Protein AF-A0A388L1X9-F1 (afdb_monomer_lite)

InterPro domains:
  IPR005078 Peptidase C54 [PTHR22624] (3-305)
  IPR038765 Papain-like cysteine peptidase superfamily [SSF54001] (3-305)
  IPR046792 Peptidase C54, catalytic domain [PF03416] (3-305)

Sequence (306 aa):
MYFKPLGVNKLTSDAGWGCMLRSGQMMLAQALLCHYLGRQWRRDTKAGEYLSIVRSFGDDDSGDCPFSIHNLIAAGKPHGLAPGSWLGPYALCRSIEALSLTENGQSALPMTVYVVAGDAEGERGGAPVLCTSDAEDLCRQRLLNSSGGSGMPVVCAQKDAAEQRGGMEHNATEHWADRGFSKSDVEEAEGCENRDVHGRSAEVGDNEGEGSNHEKSSLDDWGPLLVLVPLVLGVDKVNLRYLPSLKILFTFPQTLGILGGKPGASTYLVGYQGDHALYLDPHEVQQVVNITVDDLDTDTSSYHCG

Secondary structure (DSSP, 8-state):
-PPPPBTTTTB---TTT-HHHHHHHHHHHHHHHHHHT-TT----TT-HHHHHHHHHTSSSSSTT-TTSHHHHHHHHGGGT--TTS---HHHHHHHHHHHHS-SSS--S-SSEEEE--S-TT----S-----HHHHHHHHHHHHHHHTTS-PPP---PPP----------------S-TT---S---S-------------------------------TT----EEEE------SSS--GGGHHHHHHHTTSTT---EEEEETTEEEEEEEEETTEEEEE---S--------TT-TT---GGGS--

pLDDT: mean 74.16, std 26.51, range [23.31, 98.31]

Foldseek 3Di:
DFAAQADPVRDRDCFLACFQLVLLLLLVLCVQCCQQVNPPDDDDLDDLSNLQSVQLAFQYPDPSVCSHPRNLQVQLVVVPRDRPHHDALLSSLSSVQSQQVDPDLDRVDQAHEAEQDPDPPDPNDDDRDDDVVVLVVRFLVSVVSNVPDPDDDRDDDDDDDDDDDDDDDDDDDDDDDPPDDDDDDPPPDPDDDDDDDDDDDDDDDDDDDDDDPPPVPPPPSGGHYHYHYRDDCDDPDHDPVCVVVLLVLLVDSPRSADWDDDRSWIWGFNHADDPGTDTDGPNDDDDGANRDSVDSVGDPVVVDDD

Structure (mmCIF, N/CA/C/O backbone):
data_AF-A0A388L1X9-F1
#
_entry.id   AF-A0A388L1X9-F1
#
loop_
_atom_site.group_PDB
_atom_site.id
_atom_site.type_symbol
_atom_site.label_atom_id
_atom_site.label_alt_id
_atom_site.label_comp_id
_atom_site.label_asym_id
_atom_site.label_entity_id
_atom_site.label_seq_id
_atom_site.pdbx_PDB_ins_code
_atom_site.Cartn_x
_atom_site.Cartn_y
_atom_site.Cartn_z
_atom_site.occupancy
_atom_site.B_iso_or_equiv
_atom_site.auth_seq_id
_atom_site.auth_comp_id
_atom_site.auth_asym_id
_atom_site.auth_atom_id
_atom_site.pdbx_PDB_model_num
ATOM 1 N N . MET A 1 1 ? 5.204 14.524 -16.024 1.00 63.50 1 MET A N 1
ATOM 2 C CA . MET A 1 1 ? 6.632 14.196 -16.233 1.00 63.50 1 MET A CA 1
ATOM 3 C C . MET A 1 1 ? 6.877 12.761 -15.777 1.00 63.50 1 MET A C 1
ATOM 5 O O . MET A 1 1 ? 6.010 12.199 -15.122 1.00 63.50 1 MET A O 1
ATOM 9 N N . TYR A 1 2 ? 8.030 12.176 -16.109 1.00 88.56 2 TYR A N 1
ATOM 10 C CA . TYR A 1 2 ? 8.516 10.936 -15.489 1.00 88.56 2 TYR A CA 1
ATOM 11 C C . TYR A 1 2 ? 9.078 11.203 -14.082 1.00 88.56 2 TYR A C 1
ATOM 13 O O . TYR A 1 2 ? 9.463 12.340 -13.800 1.00 88.56 2 TYR A O 1
ATOM 21 N N . PHE A 1 3 ? 9.156 10.184 -13.219 1.00 93.62 3 PHE A N 1
ATOM 22 C CA . PHE A 1 3 ? 9.730 10.348 -11.877 1.00 93.62 3 PHE A CA 1
ATOM 23 C C . PHE A 1 3 ? 11.264 10.368 -11.898 1.00 93.62 3 PHE A C 1
ATOM 25 O O . PHE A 1 3 ? 11.893 9.989 -12.893 1.00 93.62 3 PHE A O 1
ATOM 32 N N . LYS A 1 4 ? 11.882 10.793 -10.786 1.00 93.25 4 LYS A N 1
ATOM 33 C CA . LYS A 1 4 ? 13.346 10.821 -10.625 1.00 93.25 4 LYS A CA 1
ATOM 34 C C . LYS A 1 4 ? 13.974 9.446 -10.912 1.00 93.25 4 LYS A C 1
ATOM 36 O O . LYS A 1 4 ? 13.463 8.448 -10.408 1.00 93.25 4 LYS A O 1
ATOM 41 N N . PRO A 1 5 ? 15.090 9.361 -11.662 1.00 95.06 5 PRO A N 1
ATOM 42 C CA . PRO A 1 5 ? 15.693 8.082 -12.025 1.00 95.06 5 PRO A CA 1
ATOM 43 C C . PRO A 1 5 ? 15.977 7.169 -10.831 1.00 95.06 5 PRO A C 1
ATOM 45 O O . PRO A 1 5 ? 16.588 7.578 -9.848 1.00 95.06 5 PRO A O 1
ATOM 48 N N . LEU A 1 6 ? 15.590 5.906 -10.965 1.00 92.69 6 LEU A N 1
ATOM 49 C CA . LEU A 1 6 ? 15.653 4.909 -9.912 1.00 92.69 6 LEU A CA 1
ATOM 50 C C . LEU A 1 6 ? 16.599 3.758 -10.290 1.00 92.69 6 LEU A C 1
ATOM 52 O O . LEU A 1 6 ? 16.480 3.132 -11.349 1.00 92.69 6 LEU A O 1
ATOM 56 N N . GLY A 1 7 ? 17.518 3.446 -9.375 1.00 86.44 7 GLY A N 1
ATOM 57 C CA . GLY A 1 7 ? 18.469 2.344 -9.510 1.00 86.44 7 GLY A CA 1
ATOM 58 C C . GLY A 1 7 ? 19.545 2.556 -10.577 1.00 86.44 7 GLY A C 1
ATOM 59 O O . GLY A 1 7 ? 19.633 3.596 -11.228 1.00 86.44 7 GLY A O 1
ATOM 60 N N . VAL A 1 8 ? 20.374 1.528 -10.770 1.00 86.94 8 VAL A N 1
ATOM 61 C CA . VAL A 1 8 ? 21.513 1.560 -11.708 1.00 86.94 8 VAL A CA 1
ATOM 62 C C . VAL A 1 8 ? 21.084 1.771 -13.162 1.00 86.94 8 VAL A C 1
ATOM 64 O O . VAL A 1 8 ? 21.768 2.460 -13.913 1.00 86.94 8 VAL A O 1
ATOM 67 N N . ASN A 1 9 ? 19.915 1.242 -13.531 1.00 88.50 9 ASN A N 1
ATOM 68 C CA . ASN A 1 9 ? 19.349 1.349 -14.875 1.00 88.50 9 ASN A CA 1
ATOM 69 C C . ASN A 1 9 ? 18.606 2.671 -15.112 1.00 88.50 9 ASN A C 1
ATOM 71 O O . ASN A 1 9 ? 18.065 2.863 -16.197 1.00 88.50 9 ASN A O 1
ATOM 75 N N . LYS A 1 10 ? 18.576 3.577 -14.119 1.00 93.06 10 LYS A N 1
ATOM 76 C CA . LYS A 1 10 ? 17.944 4.900 -14.212 1.00 93.06 10 LYS A CA 1
ATOM 77 C C . LYS A 1 10 ? 16.498 4.827 -14.714 1.00 93.06 10 LYS A C 1
ATOM 79 O O . LYS A 1 10 ? 16.099 5.618 -15.564 1.00 93.06 10 LYS A O 1
ATOM 84 N N . LEU A 1 11 ? 15.721 3.873 -14.200 1.00 94.25 11 LEU A N 1
ATOM 85 C CA . LEU A 1 11 ? 14.312 3.741 -14.568 1.00 94.25 11 LEU A CA 1
ATOM 86 C C . LEU A 1 11 ? 13.562 4.993 -14.119 1.00 94.25 11 LEU A C 1
ATOM 88 O O . LEU A 1 11 ? 13.710 5.417 -12.979 1.00 94.25 11 LEU A O 1
ATOM 92 N N . THR A 1 12 ? 12.764 5.578 -15.004 1.00 96.06 12 THR A N 1
ATOM 93 C CA . THR A 1 12 ? 11.966 6.783 -14.716 1.00 96.06 12 THR A CA 1
ATOM 94 C C . THR A 1 12 ? 10.458 6.506 -14.770 1.00 96.06 12 THR A C 1
ATOM 96 O O . THR A 1 12 ? 9.641 7.422 -14.743 1.00 96.06 12 THR A O 1
ATOM 99 N N . SER A 1 13 ? 10.083 5.234 -14.906 1.00 95.56 13 SER A N 1
ATOM 100 C CA . SER A 1 13 ? 8.707 4.750 -14.873 1.00 95.56 13 SER A CA 1
ATOM 101 C C . SER A 1 13 ? 8.676 3.351 -14.269 1.00 95.56 13 SER A C 1
ATOM 103 O O . SER A 1 13 ? 9.614 2.562 -14.438 1.00 95.56 13 SER A O 1
ATOM 105 N N . ASP A 1 14 ? 7.586 3.049 -13.575 1.00 95.31 14 ASP A N 1
ATOM 106 C CA . ASP A 1 14 ? 7.299 1.737 -13.014 1.00 95.31 14 ASP A CA 1
ATOM 107 C C . ASP A 1 14 ? 6.359 0.887 -13.884 1.00 95.31 14 ASP A C 1
ATOM 109 O O . ASP A 1 14 ? 6.012 -0.242 -13.527 1.00 95.31 14 ASP A O 1
ATOM 113 N N . ALA A 1 15 ? 6.001 1.392 -15.069 1.00 94.56 15 ALA A N 1
ATOM 114 C CA . ALA A 1 15 ? 5.183 0.677 -16.036 1.00 94.56 15 ALA A CA 1
ATOM 115 C C . ALA A 1 15 ? 5.779 -0.704 -16.360 1.00 94.56 15 ALA A C 1
ATOM 117 O O . ALA A 1 15 ? 6.957 -0.840 -16.697 1.00 94.56 15 ALA A O 1
ATOM 118 N N . GLY A 1 16 ? 4.948 -1.742 -16.249 1.00 92.00 16 GLY A N 1
ATOM 119 C CA . GLY A 1 16 ? 5.324 -3.128 -16.535 1.00 92.00 16 GLY A CA 1
ATOM 120 C C . GLY A 1 16 ? 6.015 -3.884 -15.394 1.00 92.00 16 GLY A C 1
ATOM 121 O O . GLY A 1 16 ? 6.222 -5.087 -15.531 1.00 92.00 16 GLY A O 1
ATOM 122 N N . TRP A 1 17 ? 6.342 -3.244 -14.264 1.00 92.56 17 TRP A N 1
ATOM 123 C CA . TRP A 1 17 ? 6.999 -3.935 -13.140 1.00 92.56 17 TRP A CA 1
ATOM 124 C C . TRP A 1 17 ? 6.547 -3.482 -11.740 1.00 92.56 17 TRP A C 1
ATOM 126 O O . TRP A 1 17 ? 6.622 -4.267 -10.797 1.00 92.56 17 TRP A O 1
ATOM 136 N N . GLY A 1 18 ? 6.011 -2.268 -11.591 1.00 94.69 18 GLY A N 1
ATOM 137 C CA . GLY A 1 18 ? 5.631 -1.666 -10.307 1.00 94.69 18 GLY A CA 1
ATOM 138 C C . GLY A 1 18 ? 4.271 -2.073 -9.735 1.00 94.69 18 GLY A C 1
ATOM 139 O O . GLY A 1 18 ? 3.961 -1.692 -8.610 1.00 94.69 18 GLY A O 1
ATOM 140 N N . CYS A 1 19 ? 3.456 -2.860 -10.449 1.00 94.94 19 CYS A N 1
ATOM 141 C CA . CYS A 1 19 ? 2.050 -3.120 -10.084 1.00 94.94 19 CYS A CA 1
ATOM 142 C C . CYS A 1 19 ? 1.835 -3.599 -8.629 1.00 94.94 19 CYS A C 1
ATOM 144 O O . CYS A 1 19 ? 0.896 -3.160 -7.964 1.00 94.94 19 CYS A O 1
ATOM 146 N N . MET A 1 20 ? 2.715 -4.460 -8.101 1.00 94.81 20 MET A N 1
ATOM 147 C CA . MET A 1 20 ? 2.649 -4.925 -6.707 1.00 94.81 20 MET A CA 1
ATOM 148 C C . MET A 1 20 ? 2.954 -3.796 -5.712 1.00 94.81 20 MET A C 1
ATOM 150 O O . MET A 1 20 ? 2.270 -3.673 -4.700 1.00 94.81 20 MET A O 1
ATOM 154 N N . LEU A 1 21 ? 3.936 -2.939 -6.011 1.00 95.62 21 LEU A N 1
ATOM 155 C CA . LEU A 1 21 ? 4.273 -1.778 -5.179 1.00 95.62 21 LEU A CA 1
ATOM 156 C C . LEU A 1 21 ? 3.108 -0.794 -5.137 1.00 95.62 21 LEU A C 1
ATOM 158 O O . LEU A 1 21 ? 2.723 -0.368 -4.054 1.00 95.62 21 LEU A O 1
ATOM 162 N N . ARG A 1 22 ? 2.490 -0.507 -6.289 1.00 97.19 22 ARG A N 1
ATOM 163 C CA . ARG A 1 22 ? 1.304 0.357 -6.374 1.00 97.19 22 ARG A CA 1
ATOM 164 C C . ARG A 1 22 ? 0.110 -0.222 -5.618 1.00 97.19 22 ARG A C 1
ATOM 166 O O . ARG A 1 22 ? -0.548 0.495 -4.873 1.00 97.19 22 ARG A O 1
ATOM 173 N N . SER A 1 23 ? -0.119 -1.533 -5.722 1.00 97.12 23 SER A N 1
ATOM 174 C CA . SER A 1 23 ? -1.144 -2.225 -4.921 1.00 97.12 23 SER A CA 1
ATOM 175 C C . SER A 1 23 ? -0.876 -2.092 -3.414 1.00 97.12 23 SER A C 1
ATOM 177 O O . SER A 1 23 ? -1.792 -1.836 -2.635 1.00 97.12 23 SER A O 1
ATOM 179 N N . GLY A 1 24 ? 0.392 -2.199 -3.007 1.00 97.00 24 GLY A N 1
ATOM 180 C CA . GLY A 1 24 ? 0.838 -1.956 -1.636 1.00 97.00 24 GLY A CA 1
ATOM 181 C C . GLY A 1 24 ? 0.636 -0.522 -1.164 1.00 97.00 24 GLY A C 1
ATOM 182 O O . GLY A 1 24 ? 0.140 -0.316 -0.059 1.00 97.00 24 GLY A O 1
ATOM 183 N N . GLN A 1 25 ? 0.967 0.461 -2.005 1.00 97.88 25 GLN A N 1
ATOM 184 C CA . GLN A 1 25 ? 0.734 1.878 -1.724 1.00 97.88 25 GLN A CA 1
ATOM 185 C C . GLN A 1 25 ? -0.756 2.164 -1.522 1.00 97.88 25 GLN A C 1
ATOM 187 O O . GLN A 1 25 ? -1.100 2.843 -0.563 1.00 97.88 25 GLN A O 1
ATOM 192 N N . MET A 1 26 ? -1.647 1.594 -2.342 1.00 98.31 26 MET A N 1
ATOM 193 C CA . MET A 1 26 ? -3.096 1.756 -2.163 1.00 98.31 26 MET A CA 1
ATOM 194 C C . MET A 1 26 ? -3.588 1.191 -0.821 1.00 98.31 26 MET A C 1
ATOM 196 O O . MET A 1 26 ? -4.324 1.866 -0.102 1.00 98.31 26 MET A O 1
ATOM 200 N N . MET A 1 27 ? -3.148 -0.014 -0.442 1.00 98.19 27 MET A N 1
ATOM 201 C CA . MET A 1 27 ? -3.486 -0.609 0.858 1.00 98.19 27 MET A CA 1
ATOM 202 C C . MET A 1 27 ? -2.946 0.230 2.029 1.00 98.19 27 MET A C 1
ATOM 204 O O . MET A 1 27 ? -3.651 0.450 3.014 1.00 98.19 27 MET A O 1
ATOM 208 N N . LEU A 1 28 ? -1.706 0.717 1.928 1.00 97.94 28 LEU A N 1
ATOM 209 C CA . LEU A 1 28 ? -1.093 1.544 2.967 1.00 97.94 28 LEU A CA 1
ATOM 210 C C . LEU A 1 28 ? -1.773 2.915 3.074 1.00 97.94 28 LEU A C 1
ATOM 212 O O . LEU A 1 28 ? -2.047 3.376 4.179 1.00 97.94 28 LEU A O 1
ATOM 216 N N . ALA A 1 29 ? -2.122 3.533 1.946 1.00 97.88 29 ALA A N 1
ATOM 217 C CA . ALA A 1 29 ? -2.902 4.764 1.907 1.00 97.88 29 ALA A CA 1
ATOM 218 C C . ALA A 1 29 ? -4.261 4.565 2.584 1.00 97.88 29 ALA A C 1
ATOM 220 O O . ALA A 1 29 ? -4.663 5.385 3.405 1.00 97.88 29 ALA A O 1
ATOM 221 N N . GLN A 1 30 ? -4.935 3.437 2.330 1.00 98.06 30 GLN A N 1
ATOM 222 C CA . GLN A 1 30 ? -6.182 3.099 3.011 1.00 98.06 30 GLN A CA 1
ATOM 223 C C . GLN A 1 30 ? -5.999 2.967 4.531 1.00 98.06 30 GLN A C 1
ATOM 225 O O . GLN A 1 30 ? -6.879 3.399 5.278 1.00 98.06 30 GLN A O 1
ATOM 230 N N . ALA A 1 31 ? -4.876 2.412 4.999 1.00 98.06 31 ALA A N 1
ATOM 231 C CA . ALA A 1 31 ? -4.556 2.337 6.425 1.00 98.06 31 ALA A CA 1
ATOM 232 C C . ALA A 1 31 ? -4.395 3.733 7.049 1.00 98.06 31 ALA A C 1
ATOM 234 O O . ALA A 1 31 ? -4.980 4.010 8.097 1.00 98.06 31 ALA A O 1
ATOM 235 N N . LEU A 1 32 ? -3.666 4.631 6.378 1.00 96.81 32 LEU A N 1
ATOM 236 C CA . LEU A 1 32 ? -3.458 6.012 6.827 1.00 96.81 32 LEU A CA 1
ATOM 237 C C . LEU A 1 32 ? -4.757 6.823 6.816 1.00 96.81 32 LEU A C 1
ATOM 239 O O . LEU A 1 32 ? -5.041 7.525 7.782 1.00 96.81 32 LEU A O 1
ATOM 243 N N . LEU A 1 33 ? -5.582 6.679 5.774 1.00 95.94 33 LEU A N 1
ATOM 244 C CA . LEU A 1 33 ? -6.909 7.295 5.711 1.00 95.94 33 LEU A CA 1
ATOM 245 C C . LEU A 1 33 ? -7.793 6.804 6.864 1.00 95.94 33 LEU A C 1
ATOM 247 O O . LEU A 1 33 ? -8.409 7.613 7.551 1.00 95.94 33 LEU A O 1
ATOM 251 N N . CYS A 1 34 ? -7.820 5.494 7.133 1.00 96.00 34 CYS A N 1
ATOM 252 C CA . CYS A 1 34 ? -8.546 4.941 8.279 1.00 96.00 34 CYS A CA 1
ATOM 253 C C . CYS A 1 34 ? -8.046 5.499 9.615 1.00 96.00 34 CYS A C 1
ATOM 255 O O . CYS A 1 34 ? -8.862 5.769 10.492 1.00 96.00 34 CYS A O 1
ATOM 257 N N . HIS A 1 35 ? -6.730 5.637 9.771 1.00 94.56 35 HIS A N 1
ATOM 258 C CA . HIS A 1 35 ? -6.111 6.090 11.010 1.00 94.56 35 HIS A CA 1
ATOM 259 C C . HIS A 1 35 ? -6.368 7.577 11.282 1.00 94.56 35 HIS A C 1
ATOM 261 O O . HIS A 1 35 ? -6.814 7.921 12.372 1.00 94.56 35 HIS A O 1
ATOM 267 N N . TYR A 1 36 ? -6.114 8.441 10.297 1.00 93.19 36 TYR A N 1
ATOM 268 C CA . TYR A 1 36 ? -6.189 9.892 10.477 1.00 93.19 36 TYR A CA 1
ATOM 269 C C . TYR A 1 36 ? -7.585 10.470 10.238 1.00 93.19 36 TYR A C 1
ATOM 271 O O . TYR A 1 36 ? -7.971 11.416 10.914 1.00 93.19 36 TYR A O 1
ATOM 279 N N . LEU A 1 37 ? -8.348 9.921 9.288 1.00 94.00 37 LEU A N 1
ATOM 280 C CA . LEU A 1 37 ? -9.634 10.490 8.854 1.00 94.00 37 LEU A CA 1
ATOM 281 C C . LEU A 1 37 ? -10.838 9.611 9.225 1.00 94.00 37 LEU A C 1
ATOM 283 O O . LEU A 1 37 ? -11.979 10.075 9.227 1.00 94.00 37 LEU A O 1
ATOM 287 N N . GLY A 1 38 ? -10.601 8.340 9.550 1.00 94.12 38 GLY A N 1
ATOM 288 C CA . GLY A 1 38 ? -11.645 7.353 9.810 1.00 94.12 38 GLY A CA 1
ATOM 289 C C . GLY A 1 38 ? -12.178 6.679 8.540 1.00 94.12 38 GLY A C 1
ATOM 290 O O . GLY A 1 38 ? -12.202 7.242 7.447 1.00 94.12 38 GLY A O 1
ATOM 291 N N . ARG A 1 39 ? -12.657 5.436 8.678 1.00 95.06 39 ARG A N 1
ATOM 292 C CA . ARG A 1 39 ? -13.160 4.596 7.565 1.00 95.06 39 ARG A CA 1
ATOM 293 C C . ARG A 1 39 ? -14.373 5.204 6.837 1.00 95.06 39 ARG A C 1
ATOM 295 O O . ARG A 1 39 ? -14.616 4.920 5.662 1.00 95.06 39 ARG A O 1
ATOM 302 N N . GLN A 1 40 ? -15.157 6.010 7.547 1.00 93.69 40 GLN A N 1
ATOM 303 C CA . GLN A 1 40 ? -16.346 6.695 7.043 1.00 93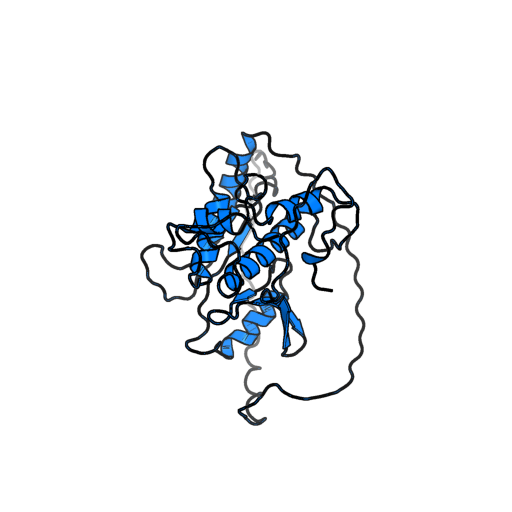.69 40 GLN A CA 1
ATOM 304 C C . GLN A 1 40 ? -16.024 7.933 6.202 1.00 93.69 40 GLN A C 1
ATOM 306 O O . GLN A 1 40 ? -16.901 8.412 5.486 1.00 93.69 40 GLN A O 1
ATOM 311 N N . TRP A 1 41 ? -14.790 8.441 6.264 1.00 93.38 41 TRP A N 1
ATOM 312 C CA . TRP A 1 41 ? -14.395 9.618 5.504 1.00 93.38 41 TRP A CA 1
ATOM 313 C C . TRP A 1 41 ? -14.573 9.398 3.999 1.00 93.38 41 TRP A C 1
ATOM 315 O O . TRP A 1 41 ? -14.375 8.302 3.465 1.00 93.38 41 TRP A O 1
ATOM 325 N N . ARG A 1 42 ? -14.971 10.459 3.307 1.00 91.56 42 ARG A N 1
ATOM 326 C CA . ARG A 1 42 ? -15.070 10.543 1.849 1.00 91.56 42 ARG A CA 1
ATOM 327 C C . ARG A 1 42 ? -14.416 11.847 1.420 1.00 91.56 42 ARG A C 1
ATOM 329 O O . ARG A 1 42 ? -14.352 12.777 2.217 1.00 91.56 42 ARG A O 1
ATOM 336 N N . ARG A 1 43 ? -13.951 11.901 0.170 1.00 85.06 43 ARG A N 1
ATOM 337 C CA . ARG A 1 43 ? -13.233 13.056 -0.379 1.00 85.06 43 ARG A CA 1
ATOM 338 C C . ARG A 1 43 ? -14.032 14.348 -0.185 1.00 85.06 43 ARG A C 1
ATOM 340 O O . ARG A 1 43 ? -15.004 14.582 -0.897 1.00 85.06 43 ARG A O 1
ATOM 347 N N . ASP A 1 44 ? -13.570 15.178 0.744 1.00 70.56 44 ASP A N 1
ATOM 348 C CA . ASP A 1 44 ? -13.948 16.582 0.899 1.00 70.56 44 ASP A CA 1
ATOM 349 C C . ASP A 1 44 ? -12.736 17.449 0.531 1.00 70.56 44 ASP A C 1
ATOM 351 O O . ASP A 1 44 ? -11.591 17.087 0.807 1.00 70.56 44 ASP A O 1
ATOM 355 N N . THR A 1 45 ? -12.964 18.584 -0.120 1.00 56.75 45 THR A N 1
ATOM 356 C CA . THR A 1 45 ? -11.934 19.404 -0.776 1.00 56.75 45 THR A CA 1
ATOM 357 C C . THR A 1 45 ? -11.110 20.261 0.196 1.00 56.75 45 THR A C 1
ATOM 359 O O . THR A 1 45 ? -10.522 21.248 -0.227 1.00 56.75 45 THR A O 1
ATOM 362 N N . LYS A 1 46 ? -11.107 19.970 1.508 1.00 58.03 46 LYS A N 1
ATOM 363 C CA . LYS A 1 46 ? -10.544 20.878 2.535 1.00 58.03 46 LYS A CA 1
ATOM 364 C C . LYS A 1 46 ? -9.716 20.224 3.648 1.00 58.03 46 LYS A C 1
ATOM 366 O O . LYS A 1 46 ? -9.297 20.926 4.565 1.00 58.03 46 LYS A O 1
ATOM 371 N N . ALA A 1 47 ? -9.463 18.917 3.605 1.00 69.25 47 ALA A N 1
ATOM 372 C CA . ALA A 1 47 ? -8.678 18.259 4.653 1.00 69.25 47 ALA A CA 1
ATOM 373 C C . ALA A 1 47 ? -7.167 18.367 4.370 1.00 69.25 47 ALA A C 1
ATOM 375 O O . ALA A 1 47 ? -6.637 17.690 3.489 1.00 69.25 47 ALA A O 1
ATOM 376 N N . GLY A 1 48 ? -6.457 19.196 5.142 1.00 82.62 48 GLY A N 1
ATOM 377 C CA . GLY A 1 48 ? -4.992 19.292 5.081 1.00 82.62 48 GLY A CA 1
ATOM 378 C C . GLY A 1 48 ? -4.288 17.970 5.423 1.00 82.62 48 GLY A C 1
ATOM 379 O O . GLY A 1 48 ? -3.239 17.662 4.848 1.00 82.62 48 GLY A O 1
ATOM 380 N N . GLU A 1 49 ? -4.890 17.130 6.280 1.00 88.44 49 GLU A N 1
ATOM 381 C CA . GLU A 1 49 ? -4.354 15.789 6.544 1.00 88.44 49 GLU A CA 1
ATOM 382 C C . GLU A 1 49 ? -4.455 14.883 5.310 1.00 88.44 49 GLU A C 1
ATOM 384 O O . GLU A 1 49 ? -3.534 14.117 5.041 1.00 88.44 49 GLU A O 1
ATOM 389 N N . TYR A 1 50 ? -5.526 14.994 4.513 1.00 92.00 50 TYR A N 1
ATOM 390 C CA . TYR A 1 50 ? -5.664 14.220 3.276 1.00 92.00 50 TYR A CA 1
ATOM 391 C C . TYR A 1 50 ? -4.537 14.547 2.286 1.00 92.00 50 TYR A C 1
ATOM 393 O O . TYR A 1 50 ? -3.903 13.630 1.769 1.00 92.00 50 TYR A O 1
ATOM 401 N N . LEU A 1 51 ? -4.227 15.830 2.067 1.00 91.44 51 LEU A N 1
ATOM 402 C CA . LEU A 1 51 ? -3.121 16.219 1.181 1.00 91.44 51 LEU A CA 1
ATOM 403 C C . LEU A 1 51 ? -1.765 15.750 1.711 1.00 91.44 51 LEU A C 1
ATOM 405 O O . LEU A 1 51 ? -0.929 15.304 0.927 1.00 91.44 51 LEU A O 1
ATOM 409 N N . SER A 1 52 ? -1.566 15.778 3.031 1.00 92.12 52 SER A N 1
ATOM 410 C CA . SER A 1 52 ? -0.372 15.207 3.669 1.00 92.12 52 SER A CA 1
ATOM 411 C C . SER A 1 52 ? -0.249 13.702 3.402 1.00 92.12 52 SER A C 1
ATOM 413 O O . SER A 1 52 ? 0.833 13.224 3.057 1.00 92.12 52 SER A O 1
ATOM 415 N N . ILE A 1 53 ? -1.361 12.959 3.482 1.00 94.31 53 ILE A N 1
ATOM 416 C CA . ILE A 1 53 ? -1.395 11.530 3.146 1.00 94.31 53 ILE A CA 1
ATOM 417 C C . ILE A 1 53 ? -1.055 11.331 1.670 1.00 94.31 53 ILE A C 1
ATOM 419 O O . ILE A 1 53 ? -0.151 10.559 1.378 1.00 94.31 53 ILE A O 1
ATOM 423 N N . VAL A 1 54 ? -1.703 12.025 0.730 1.00 94.69 54 VAL A N 1
ATOM 424 C CA . VAL A 1 54 ? -1.414 11.845 -0.707 1.00 94.69 54 VAL A CA 1
ATOM 425 C C . VAL A 1 54 ? 0.041 12.190 -1.029 1.00 94.69 54 VAL A C 1
ATOM 427 O O . VAL A 1 54 ? 0.714 11.413 -1.706 1.00 94.69 54 VAL A O 1
ATOM 430 N N . ARG A 1 55 ? 0.562 13.302 -0.489 1.00 94.44 55 ARG A N 1
ATOM 431 C CA . ARG A 1 55 ? 1.965 13.704 -0.661 1.00 94.44 55 ARG A CA 1
ATOM 432 C C . ARG A 1 55 ? 2.931 12.614 -0.216 1.00 94.44 55 ARG A C 1
ATOM 434 O O . ARG A 1 55 ? 3.927 12.392 -0.896 1.00 94.44 55 ARG A O 1
ATOM 441 N N . SER A 1 56 ? 2.608 11.883 0.852 1.00 95.56 56 SER A N 1
ATOM 442 C CA . SER A 1 56 ? 3.477 10.814 1.347 1.00 95.56 56 SER A CA 1
ATOM 443 C C . SER A 1 56 ? 3.719 9.673 0.340 1.00 95.56 56 SER A C 1
ATOM 445 O O . SER A 1 56 ? 4.704 8.945 0.475 1.00 95.56 56 SER A O 1
ATOM 447 N N . PHE A 1 57 ? 2.878 9.557 -0.698 1.00 96.88 57 PHE A N 1
ATOM 448 C CA . PHE A 1 57 ? 2.984 8.582 -1.790 1.00 96.88 57 PHE A CA 1
ATOM 449 C C . PHE A 1 57 ? 3.496 9.170 -3.115 1.00 96.88 57 PHE A C 1
ATOM 451 O O . PHE A 1 57 ? 3.482 8.466 -4.126 1.00 96.88 57 PHE A O 1
ATOM 458 N N . GLY A 1 58 ? 3.927 10.436 -3.145 1.00 95.31 58 GLY A N 1
ATOM 459 C CA . GLY A 1 58 ? 4.492 11.054 -4.348 1.00 95.31 58 GLY A CA 1
ATOM 460 C C . GLY A 1 58 ? 5.682 10.265 -4.909 1.00 95.31 58 GLY A C 1
ATOM 461 O O . GLY A 1 58 ? 6.407 9.611 -4.164 1.00 95.31 58 GLY A O 1
ATOM 462 N N . ASP A 1 59 ? 5.904 10.314 -6.224 1.00 95.56 59 ASP A N 1
ATOM 463 C CA . ASP A 1 59 ? 6.992 9.573 -6.885 1.00 95.56 59 ASP A CA 1
ATOM 464 C C . ASP A 1 59 ? 8.340 10.311 -6.809 1.00 95.56 59 ASP A C 1
ATOM 466 O O . ASP A 1 59 ? 8.950 10.671 -7.821 1.00 95.56 59 ASP A O 1
ATOM 470 N N . ASP A 1 60 ? 8.799 10.548 -5.583 1.00 92.06 60 ASP A N 1
ATOM 471 C CA . ASP A 1 60 ? 10.023 11.279 -5.275 1.00 92.06 60 ASP A CA 1
ATOM 472 C C . ASP A 1 60 ? 10.828 10.575 -4.168 1.00 92.06 60 ASP A C 1
ATOM 474 O O . ASP A 1 60 ? 10.286 9.847 -3.336 1.00 92.06 60 ASP A O 1
ATOM 478 N N . ASP A 1 61 ? 12.143 10.780 -4.153 1.00 91.38 61 ASP A N 1
ATOM 479 C CA . ASP A 1 61 ? 13.057 10.218 -3.153 1.00 91.38 61 ASP A CA 1
ATOM 480 C C . ASP A 1 61 ? 13.229 11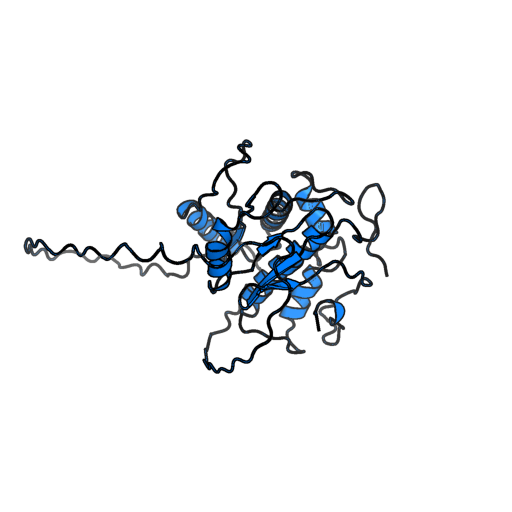.101 -1.904 1.00 91.38 61 ASP A C 1
ATOM 482 O O . ASP A 1 61 ? 14.007 10.769 -1.010 1.00 91.38 61 ASP A O 1
ATOM 486 N N . SER A 1 62 ? 12.513 12.223 -1.818 1.00 90.88 62 SER A N 1
ATOM 487 C CA . SER A 1 62 ? 12.517 13.100 -0.647 1.00 90.88 62 SER A CA 1
ATOM 488 C C . SER A 1 62 ? 11.875 12.459 0.585 1.00 90.88 62 SER A C 1
ATOM 490 O O . SER A 1 62 ? 11.027 11.567 0.503 1.00 90.88 62 SER A O 1
ATOM 492 N N . GLY A 1 63 ? 12.252 12.982 1.757 1.00 88.06 63 GLY A N 1
ATOM 493 C CA . GLY A 1 63 ? 11.670 12.593 3.045 1.00 88.06 63 GLY A CA 1
ATOM 494 C C . GLY A 1 63 ? 10.188 12.953 3.196 1.00 88.06 63 GLY A C 1
ATOM 495 O O . GLY A 1 63 ? 9.514 12.377 4.041 1.00 88.06 63 GLY A O 1
ATOM 496 N N . ASP A 1 64 ? 9.669 13.846 2.349 1.00 89.94 64 ASP A N 1
ATOM 497 C CA . ASP A 1 64 ? 8.248 14.207 2.317 1.00 89.94 64 ASP A CA 1
ATOM 498 C C . ASP A 1 64 ? 7.368 13.118 1.685 1.00 89.94 64 ASP A C 1
ATOM 500 O O . ASP A 1 64 ? 6.151 13.125 1.871 1.00 89.94 64 ASP A O 1
ATOM 504 N N . CYS A 1 65 ? 7.974 12.191 0.933 1.00 93.81 65 CYS A N 1
ATOM 505 C CA . CYS A 1 65 ? 7.294 11.092 0.251 1.00 93.81 65 CYS A CA 1
ATOM 506 C C . CYS A 1 65 ? 7.735 9.734 0.835 1.00 93.81 65 CYS A C 1
ATOM 508 O O . CYS A 1 65 ? 8.257 8.894 0.098 1.00 93.81 65 CYS A O 1
ATOM 510 N N . PRO A 1 66 ? 7.595 9.475 2.150 1.00 93.94 66 PRO A N 1
ATOM 511 C CA . PRO A 1 66 ? 8.187 8.298 2.792 1.00 93.94 66 PRO A CA 1
ATOM 512 C C . PRO A 1 66 ? 7.666 6.959 2.250 1.00 93.94 66 PRO A C 1
ATOM 514 O O . PRO A 1 66 ? 8.334 5.938 2.398 1.00 93.94 66 PRO A O 1
ATOM 517 N N . PHE A 1 67 ? 6.501 6.949 1.599 1.00 96.31 67 PHE A N 1
ATOM 518 C CA . PHE A 1 67 ? 5.894 5.764 0.990 1.00 96.31 67 PHE A CA 1
ATOM 519 C C . PHE A 1 67 ? 5.972 5.779 -0.535 1.00 96.31 67 PHE A C 1
ATOM 521 O O . PHE A 1 67 ? 5.256 5.021 -1.194 1.00 96.31 67 PHE A O 1
ATOM 528 N N . SER A 1 68 ? 6.831 6.625 -1.108 1.00 96.38 68 SER A N 1
ATOM 529 C CA . SER A 1 68 ? 7.125 6.633 -2.537 1.00 96.38 68 SER A CA 1
ATOM 530 C C . SER A 1 68 ? 7.650 5.286 -3.016 1.00 96.38 68 SER A C 1
ATOM 532 O O . SER A 1 68 ? 8.170 4.472 -2.245 1.00 96.38 68 SER A O 1
ATOM 534 N N . ILE A 1 69 ? 7.573 5.057 -4.327 1.00 95.81 69 ILE A N 1
ATOM 535 C CA . ILE A 1 69 ? 8.169 3.868 -4.935 1.00 95.81 69 ILE A CA 1
ATOM 536 C C . ILE A 1 69 ? 9.686 3.800 -4.673 1.00 95.81 69 ILE A C 1
ATOM 538 O O . ILE A 1 69 ? 10.225 2.716 -4.442 1.00 95.81 69 ILE A O 1
ATOM 542 N N . HIS A 1 70 ? 10.371 4.949 -4.636 1.00 95.31 70 HIS A N 1
ATOM 543 C CA . HIS A 1 70 ? 11.798 5.057 -4.324 1.00 95.31 70 HIS A CA 1
ATOM 544 C C . HIS A 1 70 ? 12.097 4.574 -2.909 1.00 95.31 70 HIS A C 1
ATOM 546 O O . HIS A 1 70 ? 12.972 3.724 -2.725 1.00 95.31 70 HIS A O 1
ATOM 552 N N . ASN A 1 71 ? 11.345 5.078 -1.930 1.00 94.88 71 ASN A N 1
ATOM 553 C CA . ASN A 1 71 ? 11.556 4.786 -0.517 1.00 94.88 71 ASN A CA 1
ATOM 554 C C . ASN A 1 71 ? 11.123 3.360 -0.152 1.00 94.88 71 ASN A C 1
ATOM 556 O O . ASN A 1 71 ? 11.854 2.669 0.560 1.00 94.88 71 ASN A O 1
ATOM 560 N N . LEU A 1 72 ? 10.031 2.853 -0.737 1.00 94.31 72 LEU A N 1
ATOM 561 C CA . LEU A 1 72 ? 9.642 1.442 -0.624 1.00 94.31 72 LEU A CA 1
ATOM 562 C C . LEU A 1 72 ? 10.730 0.504 -1.145 1.00 94.31 72 LEU A C 1
ATOM 564 O O . LEU A 1 72 ? 11.087 -0.470 -0.481 1.00 94.31 72 LEU A O 1
ATOM 568 N N . ILE A 1 73 ? 11.294 0.801 -2.317 1.00 94.38 73 ILE A N 1
ATOM 569 C CA . ILE A 1 73 ? 12.367 -0.019 -2.882 1.00 94.38 73 ILE A CA 1
ATOM 570 C C . ILE A 1 73 ? 13.627 0.076 -2.035 1.00 94.38 73 ILE A C 1
ATOM 572 O O . ILE A 1 73 ? 14.265 -0.946 -1.805 1.00 94.38 73 ILE A O 1
ATOM 576 N N . ALA A 1 74 ? 13.990 1.269 -1.560 1.00 93.25 74 ALA A N 1
ATOM 577 C CA . ALA A 1 74 ? 15.146 1.449 -0.694 1.00 93.25 74 ALA A CA 1
ATOM 578 C C . ALA A 1 74 ? 15.029 0.623 0.595 1.00 93.25 74 ALA A C 1
ATOM 580 O O . ALA A 1 74 ? 15.968 -0.107 0.918 1.00 93.25 74 ALA A O 1
ATOM 581 N N . ALA A 1 75 ? 13.876 0.680 1.268 1.00 92.25 75 ALA A N 1
ATOM 582 C CA . ALA A 1 75 ? 13.598 -0.074 2.488 1.00 92.25 75 ALA A CA 1
ATOM 583 C C . ALA A 1 75 ? 13.551 -1.592 2.252 1.00 92.25 75 ALA A C 1
ATOM 585 O O . ALA A 1 75 ? 14.003 -2.371 3.085 1.00 92.25 75 ALA A O 1
ATOM 586 N N . GLY A 1 76 ? 13.058 -2.026 1.091 1.00 91.44 76 GLY A N 1
ATOM 587 C CA . GLY A 1 76 ? 12.953 -3.440 0.742 1.00 91.44 76 GLY A CA 1
ATOM 588 C C . GLY A 1 76 ? 14.226 -4.099 0.216 1.00 91.44 76 GLY A C 1
ATOM 589 O O . GLY A 1 76 ? 14.215 -5.313 -0.005 1.00 91.44 76 GLY A O 1
ATOM 590 N N . LYS A 1 77 ? 15.320 -3.355 -0.010 1.00 91.12 77 LYS A N 1
ATOM 591 C CA . LYS A 1 77 ? 16.579 -3.912 -0.549 1.00 91.12 77 LYS A CA 1
ATOM 592 C C . LYS A 1 77 ? 17.067 -5.168 0.195 1.00 91.12 77 LYS A C 1
ATOM 594 O O . LYS A 1 77 ? 17.423 -6.125 -0.493 1.00 91.12 77 LYS A O 1
ATOM 599 N N . PRO A 1 78 ? 17.048 -5.240 1.545 1.00 90.06 78 PRO A N 1
ATOM 600 C CA . PRO A 1 78 ? 17.451 -6.449 2.276 1.00 90.06 78 PRO A CA 1
ATOM 601 C C . PRO A 1 78 ? 16.582 -7.678 1.970 1.00 90.06 78 PRO A C 1
ATOM 603 O O . PRO A 1 78 ? 17.029 -8.810 2.123 1.00 90.06 78 PRO A O 1
ATOM 606 N N . HIS A 1 79 ? 15.353 -7.461 1.501 1.00 88.00 79 HIS A N 1
ATOM 607 C CA . HIS A 1 79 ? 14.386 -8.499 1.142 1.00 88.00 79 HIS A CA 1
ATOM 608 C C . HIS A 1 79 ? 14.326 -8.761 -0.371 1.00 88.00 79 HIS A C 1
ATOM 610 O O . HIS A 1 79 ? 13.399 -9.410 -0.854 1.00 88.00 79 HIS A O 1
ATOM 616 N N . GLY A 1 80 ? 15.321 -8.273 -1.121 1.00 83.75 80 GLY A N 1
ATOM 617 C CA . GLY A 1 80 ? 15.463 -8.519 -2.553 1.00 83.75 80 GLY A CA 1
ATOM 618 C C . GLY A 1 80 ? 14.641 -7.592 -3.449 1.00 83.75 80 GLY A C 1
ATOM 619 O O . GLY A 1 80 ? 14.537 -7.873 -4.642 1.00 83.75 80 GLY A O 1
ATOM 620 N N . LEU A 1 81 ? 14.072 -6.493 -2.927 1.00 87.62 81 LEU A N 1
ATOM 621 C CA . LEU A 1 81 ? 13.451 -5.485 -3.792 1.00 87.62 81 LEU A CA 1
ATOM 622 C C . LEU A 1 81 ? 14.514 -4.796 -4.647 1.00 87.62 81 LEU A C 1
ATOM 624 O O . LEU A 1 81 ? 15.472 -4.209 -4.138 1.00 87.62 81 LEU A O 1
ATOM 628 N N . ALA A 1 82 ? 14.291 -4.810 -5.958 1.00 90.50 82 ALA A N 1
ATOM 629 C CA . ALA A 1 82 ? 15.089 -4.070 -6.920 1.00 90.50 82 ALA A CA 1
ATOM 630 C C . ALA A 1 82 ? 14.197 -3.418 -7.991 1.00 90.50 82 ALA A C 1
ATOM 632 O O . ALA A 1 82 ? 13.194 -4.012 -8.403 1.00 90.50 82 ALA A O 1
ATOM 633 N N . PRO A 1 83 ? 14.568 -2.228 -8.497 1.00 92.19 83 PRO A N 1
ATOM 634 C CA . PRO A 1 83 ? 13.867 -1.603 -9.615 1.00 92.19 83 PRO A CA 1
ATOM 635 C C . PRO A 1 83 ? 13.816 -2.527 -10.837 1.00 92.19 83 PRO A C 1
ATOM 637 O O . PRO A 1 83 ? 14.829 -3.124 -11.204 1.00 92.19 83 PRO A O 1
ATOM 640 N N . GLY A 1 84 ? 12.654 -2.631 -11.480 1.00 90.31 84 GLY A N 1
ATOM 641 C CA . GLY A 1 84 ? 12.454 -3.464 -12.672 1.00 90.31 84 GLY A CA 1
ATOM 642 C C . GLY A 1 84 ? 12.206 -4.953 -12.405 1.00 90.31 84 GLY A C 1
ATOM 643 O O . GLY A 1 84 ? 11.961 -5.696 -13.352 1.00 90.31 84 GLY A O 1
ATOM 644 N N . SER A 1 85 ? 12.268 -5.411 -11.152 1.00 85.06 85 SER A N 1
ATOM 645 C CA . SER A 1 85 ? 12.017 -6.815 -10.802 1.00 85.06 85 SER A CA 1
ATOM 646 C C . SER A 1 85 ? 10.559 -7.054 -10.412 1.00 85.06 85 SER A C 1
ATOM 648 O O . SER A 1 85 ? 9.900 -6.164 -9.874 1.00 85.06 85 SER A O 1
ATOM 650 N N . TRP A 1 86 ? 10.050 -8.263 -10.675 1.00 77.62 86 TRP A N 1
ATOM 651 C CA . TRP A 1 86 ? 8.770 -8.676 -10.106 1.00 77.62 86 TRP A CA 1
ATOM 652 C C . TRP A 1 86 ? 8.908 -8.942 -8.605 1.00 77.62 86 TRP A C 1
ATOM 654 O O . TRP A 1 86 ? 9.915 -9.483 -8.148 1.00 77.62 86 TRP A O 1
ATOM 664 N N . LEU A 1 87 ? 7.861 -8.597 -7.858 1.00 78.94 87 LEU A N 1
ATOM 665 C CA . LEU A 1 87 ? 7.841 -8.620 -6.404 1.00 78.94 87 LEU A CA 1
ATOM 666 C C . LEU A 1 87 ? 6.667 -9.451 -5.897 1.00 78.94 87 LEU A C 1
ATOM 668 O O . LEU A 1 87 ? 5.530 -9.280 -6.338 1.00 78.94 87 LEU A O 1
ATOM 672 N N . GLY A 1 88 ? 6.954 -10.327 -4.936 1.00 82.25 88 GLY A N 1
ATOM 673 C CA . GLY A 1 88 ? 5.935 -11.072 -4.207 1.00 82.25 88 GLY A CA 1
ATOM 674 C C . GLY A 1 88 ? 5.394 -10.287 -3.000 1.00 82.25 88 GLY A C 1
ATOM 675 O O . GLY A 1 88 ? 6.122 -9.460 -2.441 1.00 82.25 88 GLY A O 1
ATOM 676 N N . PRO A 1 89 ? 4.166 -10.589 -2.531 1.00 86.69 89 PRO A N 1
ATOM 677 C CA . PRO A 1 89 ? 3.548 -9.920 -1.381 1.00 86.69 89 PRO A CA 1
ATOM 678 C C . PRO A 1 89 ? 4.411 -9.912 -0.113 1.00 86.69 89 PRO A C 1
ATOM 680 O O . PRO A 1 89 ? 4.471 -8.903 0.577 1.00 86.69 89 PRO A O 1
ATOM 683 N N . TYR A 1 90 ? 5.141 -10.997 0.169 1.00 89.50 90 TYR A N 1
ATOM 684 C CA . TYR A 1 90 ? 6.025 -11.074 1.338 1.00 89.50 90 TYR A CA 1
ATOM 685 C C . TYR A 1 90 ? 7.073 -9.954 1.357 1.00 89.50 90 TYR A C 1
ATOM 687 O O . TYR A 1 90 ? 7.213 -9.253 2.355 1.00 89.50 90 TYR A O 1
ATOM 695 N N . ALA A 1 91 ? 7.790 -9.752 0.247 1.00 90.25 91 ALA A N 1
ATOM 696 C CA . ALA A 1 91 ? 8.851 -8.753 0.186 1.00 90.25 91 ALA A CA 1
ATOM 697 C C . ALA A 1 91 ? 8.287 -7.328 0.320 1.00 90.25 91 ALA A C 1
ATOM 699 O O . ALA A 1 91 ? 8.886 -6.488 0.991 1.00 90.25 91 ALA A O 1
ATOM 700 N N . LEU A 1 92 ? 7.092 -7.076 -0.231 1.00 93.12 92 LEU A N 1
ATOM 701 C CA . LEU A 1 92 ? 6.349 -5.836 -0.005 1.00 93.12 92 LEU A CA 1
ATOM 702 C C . LEU A 1 92 ? 6.008 -5.643 1.484 1.00 93.12 92 LEU A C 1
ATOM 704 O O . LEU A 1 92 ? 6.297 -4.579 2.026 1.00 93.12 92 LEU A O 1
ATOM 708 N N . CYS A 1 93 ? 5.459 -6.658 2.162 1.00 94.69 93 CYS A N 1
ATOM 709 C CA . CYS A 1 93 ? 5.138 -6.578 3.592 1.00 94.69 93 CYS A CA 1
ATOM 710 C C . CYS A 1 93 ? 6.370 -6.234 4.437 1.00 94.69 93 CYS A C 1
ATOM 712 O O . CYS A 1 93 ? 6.302 -5.350 5.286 1.00 94.69 93 CYS A O 1
ATOM 714 N N . ARG A 1 94 ? 7.511 -6.880 4.168 1.00 93.12 94 ARG A N 1
ATOM 715 C CA . ARG A 1 94 ? 8.773 -6.586 4.864 1.00 93.12 94 ARG A CA 1
ATOM 716 C C . ARG A 1 94 ? 9.307 -5.183 4.562 1.00 93.12 94 ARG A C 1
ATOM 718 O O . ARG A 1 94 ? 9.886 -4.552 5.434 1.00 93.12 94 ARG A O 1
ATOM 725 N N . SER A 1 95 ? 9.074 -4.669 3.354 1.00 93.44 95 SER A N 1
ATOM 726 C CA . SER A 1 95 ? 9.446 -3.293 2.988 1.00 93.44 95 SER A CA 1
ATOM 727 C C . SER A 1 95 ? 8.624 -2.259 3.762 1.00 93.44 95 SER A C 1
ATOM 729 O O . SER A 1 95 ? 9.177 -1.284 4.258 1.00 93.44 95 SER A O 1
ATOM 731 N N . ILE A 1 96 ? 7.314 -2.493 3.911 1.00 94.88 96 ILE A N 1
ATOM 732 C CA . ILE A 1 96 ? 6.423 -1.646 4.722 1.00 94.88 96 ILE A CA 1
ATOM 733 C C . ILE A 1 96 ? 6.825 -1.707 6.201 1.00 94.88 96 ILE A C 1
ATOM 735 O O . ILE A 1 96 ? 6.883 -0.674 6.865 1.00 94.88 96 ILE A O 1
ATOM 739 N N . GLU A 1 97 ? 7.153 -2.896 6.712 1.00 93.50 97 GLU A N 1
ATOM 740 C CA . GLU A 1 97 ? 7.654 -3.056 8.079 1.00 93.50 97 GLU A CA 1
ATOM 741 C C . GLU A 1 97 ? 8.957 -2.274 8.294 1.00 93.50 97 GLU A C 1
ATOM 743 O O . GLU A 1 97 ? 9.045 -1.493 9.237 1.00 93.50 97 GLU A O 1
ATOM 748 N N . ALA A 1 98 ? 9.927 -2.374 7.381 1.00 91.38 98 ALA A N 1
ATOM 749 C CA . ALA A 1 98 ? 11.178 -1.620 7.463 1.00 91.38 98 ALA A CA 1
ATOM 750 C C . ALA A 1 98 ? 10.959 -0.093 7.467 1.00 91.38 98 ALA A C 1
ATOM 752 O O . ALA A 1 98 ? 11.631 0.616 8.216 1.00 91.38 98 ALA A O 1
ATOM 753 N N . LEU A 1 99 ? 9.984 0.419 6.704 1.00 89.31 99 LEU A N 1
ATOM 754 C CA . LEU A 1 99 ? 9.597 1.839 6.741 1.00 89.31 99 LEU A CA 1
ATOM 755 C C . LEU A 1 99 ? 8.971 2.258 8.081 1.00 89.31 99 LEU A C 1
ATOM 757 O O . LEU A 1 99 ? 9.061 3.423 8.463 1.00 89.31 99 LEU A O 1
ATOM 761 N N . SER A 1 100 ? 8.354 1.328 8.816 1.00 85.75 100 SER A N 1
ATOM 762 C CA . SER A 1 100 ? 7.816 1.605 10.155 1.00 85.75 100 SER A CA 1
ATOM 763 C C . SER A 1 100 ? 8.898 1.689 11.238 1.00 85.75 100 SER A C 1
ATOM 765 O O . SER A 1 100 ? 8.666 2.297 12.283 1.00 85.75 100 SER A O 1
ATOM 767 N N . LEU A 1 101 ? 10.082 1.122 10.987 1.00 78.06 101 LEU A N 1
ATOM 768 C CA . LEU A 1 101 ? 11.159 0.958 11.967 1.00 78.06 101 LEU A CA 1
ATOM 769 C C . LEU A 1 101 ? 12.281 2.002 11.849 1.00 78.06 101 LEU A C 1
ATOM 771 O O . LEU A 1 101 ? 13.256 1.911 12.588 1.00 78.06 101 LEU A O 1
ATOM 775 N N . THR A 1 102 ? 12.186 2.972 10.932 1.00 63.03 102 THR A N 1
ATOM 776 C CA . THR A 1 102 ? 13.310 3.857 10.582 1.00 63.03 102 THR A CA 1
ATOM 777 C C . THR A 1 102 ? 13.953 4.544 11.792 1.00 63.03 102 THR A C 1
ATOM 779 O O . THR A 1 102 ? 13.325 5.309 12.529 1.00 63.03 102 THR A O 1
ATOM 782 N N . GLU A 1 103 ? 15.245 4.253 11.969 1.00 50.34 103 GLU A N 1
ATOM 783 C CA . GLU A 1 103 ? 16.098 4.725 13.055 1.00 50.34 103 GLU A CA 1
ATOM 784 C C . GLU A 1 103 ? 16.413 6.213 12.876 1.00 50.34 103 GLU A C 1
ATOM 786 O O . GLU A 1 103 ? 17.098 6.582 11.929 1.00 50.34 103 GLU A O 1
ATOM 791 N N . ASN A 1 104 ? 15.837 7.048 13.749 1.00 48.78 104 ASN A N 1
ATOM 792 C CA . ASN A 1 104 ? 16.232 8.423 14.137 1.00 48.78 104 ASN A CA 1
ATOM 793 C C . ASN A 1 104 ? 15.118 9.108 14.972 1.00 48.78 104 ASN A C 1
ATOM 795 O O . ASN A 1 104 ? 15.023 10.331 15.024 1.00 48.78 104 ASN A O 1
ATOM 799 N N . GLY A 1 105 ? 14.232 8.332 15.614 1.00 51.81 105 GLY A N 1
ATOM 800 C CA . GLY A 1 105 ? 13.111 8.856 16.409 1.00 51.81 105 GLY A CA 1
ATOM 801 C C . GLY A 1 105 ? 11.883 9.294 15.598 1.00 51.81 105 GLY A C 1
ATOM 802 O O . GLY A 1 105 ? 10.874 9.667 16.188 1.00 51.81 105 GLY A O 1
ATOM 803 N N . GLN A 1 106 ? 11.925 9.207 14.265 1.00 57.69 106 GLN A N 1
ATOM 804 C CA . GLN A 1 106 ? 10.804 9.516 13.373 1.00 57.69 106 GLN A CA 1
ATOM 805 C C . GLN A 1 106 ? 10.506 8.300 12.495 1.00 57.69 106 GLN A C 1
ATOM 807 O O . GLN A 1 106 ? 11.093 8.091 11.435 1.00 57.69 106 GLN A O 1
ATOM 812 N N . SER A 1 107 ? 9.593 7.465 12.982 1.00 71.56 107 SER A N 1
ATOM 813 C CA . SER A 1 107 ? 8.968 6.433 12.158 1.00 71.56 107 SER A CA 1
ATOM 814 C C . SER A 1 107 ? 8.020 7.112 11.176 1.00 71.56 107 SER A C 1
ATOM 816 O O . SER A 1 107 ? 7.215 7.954 11.583 1.00 71.56 107 SER A O 1
ATOM 818 N N . ALA A 1 108 ? 8.112 6.743 9.899 1.00 79.75 108 ALA A N 1
ATOM 819 C CA . ALA A 1 108 ? 7.232 7.279 8.868 1.00 79.75 108 ALA A CA 1
ATOM 820 C C . ALA A 1 108 ? 5.763 6.893 9.092 1.00 79.75 108 ALA A C 1
ATOM 822 O O . ALA A 1 108 ? 4.868 7.604 8.641 1.00 79.75 108 ALA A O 1
ATOM 823 N N . LEU A 1 109 ? 5.507 5.776 9.785 1.00 89.31 109 LEU A N 1
ATOM 824 C CA . LEU A 1 109 ? 4.164 5.253 10.013 1.00 89.31 109 LEU A CA 1
ATOM 825 C C . LEU A 1 109 ? 3.655 5.570 11.426 1.00 89.31 109 LEU A C 1
ATOM 827 O O . LEU A 1 109 ? 4.349 5.323 12.416 1.00 89.31 109 LEU A O 1
ATOM 831 N N . PRO A 1 110 ? 2.398 6.025 11.570 1.00 89.62 110 PRO A N 1
ATOM 832 C CA . PRO A 1 110 ? 1.791 6.222 12.888 1.00 89.62 110 PRO A CA 1
ATOM 833 C C . PRO A 1 110 ? 1.475 4.903 13.606 1.00 89.62 110 PRO A C 1
ATOM 835 O O . PRO A 1 110 ? 1.109 4.906 14.778 1.00 89.62 110 PRO A O 1
ATOM 838 N N . MET A 1 111 ? 1.610 3.773 12.913 1.00 91.62 111 MET A N 1
ATOM 839 C CA . MET A 1 111 ? 1.234 2.447 13.384 1.00 91.62 111 MET A CA 1
ATOM 840 C C . MET A 1 111 ? 2.420 1.488 13.372 1.00 91.62 111 MET A C 1
ATOM 842 O O . MET A 1 111 ? 3.285 1.572 12.499 1.00 91.62 111 MET A O 1
ATOM 846 N N . THR A 1 112 ? 2.438 0.562 14.327 1.00 92.19 112 THR A N 1
ATOM 847 C CA . THR A 1 112 ? 3.352 -0.581 14.296 1.00 92.19 112 THR A CA 1
ATOM 848 C C . THR A 1 112 ? 2.920 -1.542 13.197 1.00 92.19 112 THR A C 1
ATOM 850 O O . THR A 1 112 ? 1.725 -1.712 12.959 1.00 92.19 112 THR A O 1
ATOM 853 N N . VAL A 1 113 ? 3.874 -2.188 12.530 1.00 94.25 113 VAL A N 1
ATOM 854 C CA . VAL A 1 113 ? 3.599 -3.189 11.495 1.00 94.25 113 VAL A CA 1
ATOM 855 C C . VAL A 1 113 ? 3.929 -4.571 12.044 1.00 94.25 113 VAL A C 1
ATOM 857 O O . VAL A 1 113 ? 5.041 -4.796 12.508 1.00 94.25 113 VAL A O 1
ATOM 860 N N . TYR A 1 114 ? 2.971 -5.494 11.973 1.00 94.62 114 TYR A N 1
ATOM 861 C CA . TYR A 1 114 ? 3.167 -6.900 12.311 1.00 94.62 114 TYR A CA 1
ATOM 862 C C . TYR A 1 114 ? 2.988 -7.755 11.059 1.00 94.62 114 TYR A C 1
ATOM 864 O O . TYR A 1 114 ? 1.874 -7.928 10.556 1.00 94.62 114 TYR A O 1
ATOM 872 N N . VAL A 1 115 ? 4.098 -8.276 10.536 1.00 93.56 115 VAL A N 1
ATOM 873 C CA . VAL A 1 115 ? 4.080 -9.213 9.411 1.00 93.56 115 VAL A CA 1
ATOM 874 C C . VAL A 1 115 ? 3.934 -10.634 9.946 1.00 93.56 115 VAL A C 1
ATOM 876 O O . VAL A 1 115 ? 4.888 -11.215 10.457 1.00 93.56 115 VAL A O 1
ATOM 879 N N . VAL A 1 116 ? 2.747 -11.212 9.783 1.00 91.44 116 VAL A N 1
ATOM 880 C CA . VAL A 1 116 ? 2.440 -12.588 10.187 1.00 91.44 116 VAL A CA 1
ATOM 881 C C . VAL A 1 116 ? 2.885 -13.535 9.076 1.00 91.44 116 VAL A C 1
ATOM 883 O O . VAL A 1 116 ? 2.097 -13.992 8.248 1.00 91.44 116 VAL A O 1
ATOM 886 N N . ALA A 1 117 ? 4.187 -13.778 9.022 1.00 80.12 117 ALA A N 1
ATOM 887 C CA . ALA A 1 117 ? 4.789 -14.840 8.230 1.00 80.12 117 ALA A CA 1
ATOM 888 C C . ALA A 1 117 ? 5.319 -15.919 9.188 1.00 80.12 117 ALA A C 1
ATOM 890 O O . ALA A 1 117 ? 5.553 -15.628 10.358 1.00 80.12 117 ALA A O 1
ATOM 891 N N . GLY A 1 118 ? 5.484 -17.160 8.716 1.00 65.50 118 GLY A N 1
ATOM 892 C CA . GLY A 1 118 ? 6.207 -18.197 9.470 1.00 65.50 118 GLY A CA 1
ATOM 893 C C . GLY A 1 118 ? 7.637 -17.765 9.832 1.00 65.50 118 GLY A C 1
ATOM 894 O O . GLY A 1 118 ? 8.038 -16.637 9.539 1.00 65.50 118 GLY A O 1
ATOM 895 N N . ASP A 1 119 ? 8.405 -18.646 10.477 1.00 55.97 119 ASP A N 1
ATOM 896 C CA . ASP A 1 119 ? 9.729 -18.296 11.000 1.00 55.97 119 ASP A CA 1
ATOM 897 C C . ASP A 1 119 ? 10.644 -17.566 9.991 1.00 55.97 119 ASP A C 1
ATOM 899 O O . ASP A 1 119 ? 10.640 -17.780 8.775 1.00 55.97 119 ASP A O 1
ATOM 903 N N . ALA A 1 120 ? 11.440 -16.634 10.524 1.00 51.56 120 ALA A N 1
ATOM 904 C CA . ALA A 1 120 ? 12.367 -15.808 9.749 1.00 51.56 120 ALA A CA 1
ATOM 905 C C . ALA A 1 120 ? 13.493 -16.624 9.075 1.00 51.56 120 ALA A C 1
ATOM 907 O O . ALA A 1 120 ? 14.197 -16.104 8.209 1.00 51.56 120 ALA A O 1
ATOM 908 N N . GLU A 1 121 ? 13.641 -17.896 9.456 1.00 51.91 121 GLU A N 1
ATOM 909 C CA . GLU A 1 121 ? 14.703 -18.823 9.051 1.00 51.91 121 GLU A CA 1
ATOM 910 C C . GLU A 1 121 ? 14.357 -19.636 7.788 1.00 51.91 121 GLU A C 1
ATOM 912 O O . GLU A 1 121 ? 15.203 -20.356 7.259 1.00 51.91 121 GLU A O 1
ATOM 917 N N . GLY A 1 122 ? 13.168 -19.452 7.207 1.00 43.50 122 GLY A N 1
ATOM 918 C CA . GLY A 1 122 ? 12.921 -19.858 5.825 1.00 43.50 122 GLY A CA 1
ATOM 919 C C . GLY A 1 122 ? 12.085 -21.115 5.625 1.00 43.50 122 GLY A C 1
ATOM 920 O O . GLY A 1 122 ? 12.115 -21.658 4.514 1.00 43.50 122 GLY A O 1
ATOM 921 N N . GLU A 1 123 ? 11.249 -21.520 6.584 1.00 39.06 123 GLU A N 1
ATOM 922 C CA . GLU A 1 123 ? 10.126 -22.401 6.258 1.00 39.06 123 GLU A CA 1
ATOM 923 C C . GLU A 1 123 ? 9.031 -21.598 5.534 1.00 39.06 123 GLU A C 1
ATOM 925 O O . GLU A 1 123 ? 8.044 -21.117 6.086 1.00 39.06 123 GLU A O 1
ATOM 930 N N . ARG A 1 124 ? 9.221 -21.427 4.218 1.00 51.00 124 ARG A N 1
ATOM 931 C CA . ARG A 1 124 ? 8.321 -20.699 3.299 1.00 51.00 124 ARG A CA 1
ATOM 932 C C . ARG A 1 124 ? 7.021 -21.461 2.991 1.00 51.00 124 ARG A C 1
ATOM 934 O O . ARG A 1 124 ? 6.498 -21.374 1.879 1.00 51.00 124 ARG A O 1
ATOM 941 N N . GLY A 1 125 ? 6.508 -22.225 3.949 1.00 50.62 125 GLY A N 1
ATOM 942 C CA . GLY A 1 125 ? 5.319 -23.051 3.799 1.00 50.62 125 GLY A CA 1
ATOM 943 C C . GLY A 1 125 ? 4.685 -23.348 5.149 1.00 50.62 125 GLY A C 1
ATOM 944 O O . GLY A 1 125 ? 5.234 -24.089 5.948 1.00 50.62 125 GLY A O 1
ATOM 945 N N . GLY A 1 126 ? 3.505 -22.784 5.387 1.00 57.94 126 GLY A N 1
ATOM 946 C CA . GLY A 1 126 ? 2.731 -22.996 6.605 1.00 57.94 126 GLY A CA 1
ATOM 947 C C . GLY A 1 126 ? 1.511 -22.083 6.638 1.00 57.94 126 GLY A C 1
ATOM 948 O O . GLY A 1 126 ? 1.448 -21.098 5.900 1.00 57.94 126 GLY A O 1
ATOM 949 N N . ALA A 1 127 ? 0.523 -22.416 7.467 1.00 66.56 127 ALA A N 1
ATOM 950 C CA . ALA A 1 127 ? -0.550 -21.482 7.785 1.00 66.56 127 ALA A CA 1
ATOM 951 C C . ALA A 1 127 ? 0.012 -20.464 8.792 1.00 66.56 127 ALA A C 1
ATOM 953 O O . ALA A 1 127 ? 0.370 -20.881 9.894 1.00 66.56 127 ALA A O 1
ATOM 954 N N . PRO A 1 128 ? 0.150 -19.171 8.441 1.00 75.56 128 PRO A N 1
ATOM 955 C CA . PRO A 1 128 ? 0.651 -18.185 9.386 1.00 75.56 128 PRO A CA 1
ATOM 956 C C . PRO A 1 128 ? -0.283 -18.113 10.594 1.00 75.56 128 PRO A C 1
ATOM 958 O O . PRO A 1 128 ? -1.506 -18.058 10.444 1.00 75.56 128 PRO A O 1
ATOM 961 N N . VAL A 1 129 ? 0.303 -18.131 11.788 1.00 80.00 129 VAL A N 1
ATOM 962 C CA . VAL A 1 129 ? -0.431 -18.050 13.051 1.00 80.00 129 VAL A CA 1
ATOM 963 C C . VAL A 1 129 ? -0.224 -16.659 13.622 1.00 80.00 129 VAL A C 1
ATOM 965 O O . VAL A 1 129 ? 0.905 -16.250 13.874 1.00 80.00 129 VAL A O 1
ATOM 968 N N . LEU A 1 130 ? -1.323 -15.932 13.817 1.00 85.25 130 LEU A N 1
ATOM 969 C CA . LEU A 1 130 ? -1.298 -14.659 14.524 1.00 85.25 130 LEU A CA 1
ATOM 970 C C . LEU A 1 130 ? -1.026 -14.929 16.008 1.00 85.25 130 LEU A C 1
ATOM 972 O O . LEU A 1 130 ? -1.866 -15.521 16.687 1.00 85.25 130 LEU A O 1
ATOM 976 N N . CYS A 1 131 ? 0.124 -14.482 16.506 1.00 87.69 131 CYS A N 1
ATOM 977 C CA . CYS A 1 131 ? 0.433 -14.528 17.927 1.00 87.69 131 CYS A CA 1
ATOM 978 C C . CYS A 1 131 ? -0.104 -13.258 18.599 1.00 87.69 131 CYS A C 1
ATOM 980 O O . CYS A 1 131 ? 0.325 -12.147 18.281 1.00 87.69 131 CYS A O 1
ATOM 982 N N . THR A 1 132 ? -1.075 -13.402 19.504 1.00 88.69 132 THR A N 1
ATOM 983 C CA . THR A 1 132 ? -1.688 -12.242 20.166 1.00 88.69 132 THR A CA 1
ATOM 984 C C . THR A 1 132 ? -0.711 -11.550 21.107 1.00 88.69 132 THR A C 1
ATOM 986 O O . THR A 1 132 ? -0.674 -10.329 21.103 1.00 88.69 132 THR A O 1
ATOM 989 N N . SER A 1 133 ? 0.132 -12.289 21.837 1.00 88.75 133 SER A N 1
ATOM 990 C CA . SER A 1 133 ? 1.143 -11.685 22.717 1.00 88.75 133 SER A CA 1
ATOM 991 C C . SER A 1 133 ? 2.155 -10.842 21.943 1.00 88.75 133 SER A C 1
ATOM 993 O O . SER A 1 133 ? 2.470 -9.738 22.370 1.00 88.75 133 SER A O 1
ATOM 995 N N . ASP A 1 134 ? 2.592 -11.300 20.767 1.00 89.25 134 ASP A N 1
ATOM 996 C CA . ASP A 1 134 ? 3.531 -10.538 19.934 1.00 89.25 134 ASP A CA 1
ATOM 997 C C . ASP A 1 134 ? 2.894 -9.225 19.464 1.00 89.25 134 ASP A C 1
ATOM 999 O O . ASP A 1 134 ? 3.522 -8.167 19.502 1.00 89.25 134 ASP A O 1
ATOM 1003 N N . ALA A 1 135 ? 1.621 -9.276 19.054 1.00 90.50 135 ALA A N 1
ATOM 1004 C CA . ALA A 1 135 ? 0.860 -8.080 18.709 1.00 90.50 135 ALA A CA 1
ATOM 1005 C C . ALA A 1 135 ? 0.721 -7.130 19.914 1.00 90.50 135 ALA A C 1
ATOM 1007 O O . ALA A 1 135 ? 0.859 -5.917 19.751 1.00 90.50 135 ALA A O 1
ATOM 1008 N N . GLU A 1 136 ? 0.490 -7.671 21.116 1.00 90.56 136 GLU A N 1
ATOM 1009 C CA . GLU A 1 136 ? 0.402 -6.897 22.358 1.00 90.56 136 GLU A CA 1
ATOM 1010 C C . GLU A 1 136 ? 1.694 -6.174 22.711 1.00 90.56 136 GLU A C 1
ATOM 1012 O O . GLU A 1 136 ? 1.677 -4.966 22.976 1.00 90.56 136 GLU A O 1
ATOM 1017 N N . ASP A 1 137 ? 2.817 -6.869 22.628 1.00 89.31 137 ASP A N 1
ATOM 1018 C CA . ASP A 1 137 ? 4.119 -6.290 22.916 1.00 89.31 137 ASP A CA 1
ATOM 1019 C C . ASP A 1 137 ? 4.484 -5.200 21.902 1.00 89.31 137 ASP A C 1
ATOM 1021 O O . ASP A 1 137 ? 4.912 -4.108 22.289 1.00 89.31 137 ASP A O 1
ATOM 1025 N N . LEU A 1 138 ? 4.241 -5.443 20.610 1.00 89.44 138 LEU A N 1
ATOM 1026 C CA . LEU A 1 138 ? 4.480 -4.477 19.533 1.00 89.44 138 LEU A CA 1
ATOM 1027 C C . LEU A 1 138 ? 3.694 -3.171 19.724 1.00 89.44 138 LEU A C 1
ATOM 1029 O O . LEU A 1 138 ? 4.211 -2.075 19.471 1.00 89.44 138 LEU A O 1
ATOM 1033 N N . CYS A 1 139 ? 2.448 -3.266 20.180 1.00 89.94 139 CYS A N 1
ATOM 1034 C CA . CYS A 1 139 ? 1.601 -2.100 20.404 1.00 89.94 139 CYS A CA 1
ATOM 1035 C C . CYS A 1 139 ? 1.993 -1.308 21.650 1.00 89.94 139 CYS A C 1
ATOM 1037 O O . CYS A 1 139 ? 1.993 -0.075 21.601 1.00 89.94 139 CYS A O 1
ATOM 1039 N N . ARG A 1 140 ? 2.393 -1.982 22.734 1.00 89.00 140 ARG A N 1
ATOM 1040 C CA . ARG A 1 140 ? 2.877 -1.319 23.957 1.00 89.00 140 ARG A CA 1
ATOM 1041 C C . ARG A 1 140 ? 4.225 -0.636 23.745 1.00 89.00 140 ARG A C 1
ATOM 1043 O O . ARG A 1 140 ? 4.407 0.516 24.138 1.00 89.00 140 ARG A O 1
ATOM 1050 N N . GLN A 1 141 ? 5.162 -1.300 23.065 1.00 83.50 141 GLN A N 1
ATOM 1051 C CA . GLN A 1 141 ? 6.490 -0.742 22.779 1.00 83.50 141 GLN A CA 1
ATOM 1052 C C . GLN A 1 141 ? 6.411 0.566 21.979 1.00 83.50 141 GLN A C 1
ATOM 1054 O O . GLN A 1 141 ? 7.177 1.502 22.216 1.00 83.50 141 GLN A O 1
ATOM 1059 N N . ARG A 1 142 ? 5.453 0.672 21.052 1.00 81.31 142 ARG A N 1
ATOM 1060 C CA . ARG A 1 142 ? 5.268 1.880 20.239 1.00 81.31 142 ARG A CA 1
ATOM 1061 C C . ARG A 1 142 ? 4.871 3.100 21.061 1.00 81.31 142 ARG A C 1
ATOM 1063 O O . ARG A 1 142 ? 5.356 4.196 20.772 1.00 81.31 142 ARG A O 1
ATOM 1070 N N . LEU A 1 143 ? 4.019 2.926 22.069 1.00 78.62 143 LEU A N 1
ATOM 1071 C CA . LEU A 1 143 ? 3.604 4.020 22.948 1.00 78.62 143 LEU A CA 1
ATOM 1072 C C . LEU A 1 143 ? 4.773 4.550 23.771 1.00 78.62 143 LEU A C 1
ATOM 1074 O O . LEU A 1 143 ? 4.989 5.763 23.812 1.00 78.62 143 LEU A O 1
ATOM 1078 N N . LEU A 1 144 ? 5.586 3.645 24.324 1.00 75.75 144 LEU A N 1
ATOM 1079 C CA . LEU A 1 144 ? 6.809 4.008 25.042 1.00 75.75 144 LEU A CA 1
ATOM 1080 C C . LEU A 1 144 ? 7.731 4.852 24.152 1.00 75.75 144 LEU A C 1
ATOM 1082 O O . LEU A 1 144 ? 8.171 5.926 24.557 1.00 75.75 144 LEU A O 1
ATOM 1086 N N . ASN A 1 145 ? 7.927 4.434 22.900 1.00 70.06 145 ASN A N 1
ATOM 1087 C CA . ASN A 1 145 ? 8.784 5.145 21.950 1.00 70.06 145 ASN A CA 1
ATOM 1088 C C . ASN A 1 145 ? 8.209 6.500 21.493 1.00 70.06 145 ASN A C 1
ATOM 1090 O O . ASN A 1 145 ? 8.970 7.397 21.135 1.00 70.06 145 ASN A O 1
ATOM 1094 N N . SER A 1 146 ? 6.884 6.672 21.511 1.00 64.81 146 SER A N 1
ATOM 1095 C CA . SER A 1 146 ? 6.214 7.915 21.088 1.00 64.81 146 SER A CA 1
ATOM 1096 C C . SER A 1 146 ? 6.196 8.980 22.191 1.00 64.81 146 SER A C 1
ATOM 1098 O O . SER A 1 146 ? 6.207 10.172 21.900 1.00 64.81 146 SER A O 1
ATOM 1100 N N . SER A 1 147 ? 6.242 8.568 23.461 1.00 55.81 147 SER A N 1
ATOM 1101 C CA . SER A 1 147 ? 6.244 9.473 24.622 1.00 55.81 147 SER A CA 1
ATOM 1102 C C . SER A 1 147 ? 7.524 10.324 24.785 1.00 55.81 147 SER A C 1
ATOM 1104 O O . SER A 1 147 ? 7.558 11.228 25.618 1.00 55.81 147 SER A O 1
ATOM 1106 N N . GLY A 1 148 ? 8.559 10.080 23.967 1.00 49.44 148 GLY A N 1
ATOM 1107 C CA . GLY A 1 148 ? 9.842 10.798 23.985 1.00 49.44 148 GLY A CA 1
ATOM 1108 C C . GLY A 1 148 ? 10.090 11.779 22.828 1.00 49.44 148 GLY A C 1
ATOM 1109 O O . GLY A 1 148 ? 11.166 12.372 22.781 1.00 49.44 148 GLY A O 1
ATOM 1110 N N . GLY A 1 149 ? 9.147 11.966 21.893 1.00 43.28 149 GLY A N 1
ATOM 1111 C CA . GLY A 1 149 ? 9.340 12.815 20.707 1.00 43.28 149 GLY A CA 1
ATOM 1112 C C . GLY A 1 149 ? 8.129 13.690 20.385 1.00 43.28 149 GLY A C 1
ATOM 1113 O O . GLY A 1 149 ? 6.996 13.222 20.406 1.00 43.28 149 GLY A O 1
ATOM 1114 N N . SER A 1 150 ? 8.356 14.966 20.046 1.00 37.12 150 SER A N 1
ATOM 1115 C CA . SER A 1 150 ? 7.313 15.856 19.517 1.00 37.12 150 SER A CA 1
ATOM 1116 C C . SER A 1 150 ? 6.904 15.426 18.099 1.00 37.12 150 SER A C 1
ATOM 1118 O O . SER A 1 150 ? 7.392 15.960 17.103 1.00 37.12 150 SER A O 1
ATOM 1120 N N . GLY A 1 151 ? 6.042 14.417 18.003 1.00 39.06 151 GLY A N 1
ATOM 1121 C CA . GLY A 1 151 ? 5.247 14.124 16.811 1.00 39.06 151 GLY A CA 1
ATOM 1122 C C . GLY A 1 151 ? 3.966 14.961 16.798 1.00 39.06 151 GLY A C 1
ATOM 1123 O O . GLY A 1 151 ? 3.533 15.449 17.841 1.00 39.06 151 GLY A O 1
ATOM 1124 N N . MET A 1 152 ? 3.381 15.163 15.615 1.00 36.56 152 MET A N 1
ATOM 1125 C CA . MET A 1 152 ? 2.163 15.963 15.425 1.00 36.56 152 MET A CA 1
ATOM 1126 C C . MET A 1 152 ? 1.024 15.556 16.382 1.00 36.56 152 MET A C 1
ATOM 1128 O O . MET A 1 152 ? 0.901 14.375 16.714 1.00 36.56 152 MET A O 1
ATOM 1132 N N . PRO A 1 153 ? 0.178 16.509 16.820 1.00 30.95 153 PRO A N 1
ATOM 1133 C CA . PRO A 1 153 ? -0.891 16.223 17.767 1.00 30.95 153 PRO A CA 1
ATOM 1134 C C . PRO A 1 153 ? -1.898 15.228 17.178 1.00 30.95 153 PRO A C 1
ATOM 1136 O O . PRO A 1 153 ? -2.469 15.450 16.112 1.00 30.95 153 PRO A O 1
ATOM 1139 N N . VAL A 1 154 ? -2.125 14.137 17.910 1.00 35.19 154 VAL A N 1
ATOM 1140 C CA . VAL A 1 154 ? -3.198 13.169 17.670 1.00 35.19 154 VAL A CA 1
ATOM 1141 C C . VAL A 1 154 ? -4.528 13.858 17.980 1.00 35.19 154 VAL A C 1
ATOM 1143 O O . VAL A 1 154 ? -4.863 14.069 19.144 1.00 35.19 154 VAL A O 1
ATOM 1146 N N . VAL A 1 155 ? -5.288 14.240 16.953 1.00 27.75 155 VAL A N 1
ATOM 1147 C CA . VAL A 1 155 ? -6.671 14.702 17.127 1.00 27.75 155 VAL A CA 1
ATOM 1148 C C . VAL A 1 155 ? -7.595 13.513 16.881 1.00 27.75 155 VAL A C 1
ATOM 1150 O O . VAL A 1 155 ? -7.851 13.122 15.747 1.00 27.75 155 VAL A O 1
ATOM 1153 N N . CYS A 1 156 ? -8.085 12.902 17.961 1.00 24.16 156 CYS A N 1
ATOM 1154 C CA . CYS A 1 156 ? -9.094 11.850 17.893 1.00 24.16 156 CYS A CA 1
ATOM 1155 C C . CYS A 1 156 ? -10.432 12.437 17.411 1.00 24.16 156 CYS A C 1
ATOM 1157 O O . CYS A 1 156 ? -11.102 13.149 18.160 1.00 24.16 156 CYS A O 1
ATOM 1159 N N . ALA A 1 157 ? -10.849 12.120 16.184 1.00 26.72 157 ALA A N 1
ATOM 1160 C CA . ALA A 1 157 ? -12.200 12.410 15.713 1.00 26.72 157 ALA A CA 1
ATOM 1161 C C . ALA A 1 157 ? -13.205 11.452 16.378 1.00 26.72 157 ALA A C 1
ATOM 1163 O O . ALA A 1 157 ? -13.143 10.230 16.215 1.00 26.72 157 ALA A O 1
ATOM 1164 N N . GLN A 1 158 ? -14.127 12.015 17.157 1.00 23.70 158 GLN A N 1
ATOM 1165 C CA . GLN A 1 158 ? -15.222 11.294 17.802 1.00 23.70 158 GLN A CA 1
ATOM 1166 C C . GLN A 1 158 ? -16.215 10.767 16.749 1.00 23.70 158 GLN A C 1
ATOM 1168 O O . GLN A 1 158 ? -16.560 11.456 15.791 1.00 23.70 158 GLN A O 1
ATOM 1173 N N . LYS A 1 159 ? -16.630 9.506 16.922 1.00 26.45 159 LYS A N 1
ATOM 1174 C CA . LYS A 1 159 ? -17.591 8.786 16.074 1.00 26.45 159 LYS A CA 1
ATOM 1175 C C . LYS A 1 159 ? -19.014 9.267 16.339 1.00 26.45 159 LYS A C 1
ATOM 1177 O O . LYS A 1 159 ? -19.387 9.336 17.500 1.00 26.45 159 LYS A O 1
ATOM 1182 N N . ASP A 1 160 ? -19.815 9.369 15.281 1.00 25.34 160 ASP A N 1
ATOM 1183 C CA . ASP A 1 160 ? -21.246 9.059 15.328 1.00 25.34 160 ASP A CA 1
ATOM 1184 C C . ASP A 1 160 ? -21.648 8.292 14.058 1.00 25.34 160 ASP A C 1
ATOM 1186 O O . ASP A 1 160 ? -21.257 8.629 12.939 1.00 25.34 160 ASP A O 1
ATOM 1190 N N . ALA A 1 161 ? -22.362 7.187 14.267 1.00 27.30 161 ALA A N 1
ATOM 1191 C CA . ALA A 1 161 ? -22.805 6.229 13.260 1.00 27.30 161 ALA A CA 1
ATOM 1192 C C . ALA A 1 161 ? -24.223 6.553 12.768 1.00 27.30 161 ALA A C 1
ATOM 1194 O O . ALA A 1 161 ? -25.047 7.022 13.550 1.00 27.30 161 ALA A O 1
ATOM 1195 N N . ALA A 1 162 ? -24.549 6.199 11.521 1.00 26.41 162 ALA A N 1
ATOM 1196 C CA . ALA A 1 162 ? -25.937 5.984 11.115 1.00 26.41 162 ALA A CA 1
ATOM 1197 C C . ALA A 1 162 ? -26.057 4.997 9.940 1.00 26.41 162 ALA A C 1
ATOM 1199 O O . ALA A 1 162 ? -25.480 5.180 8.870 1.00 26.41 162 ALA A O 1
ATOM 1200 N N . GLU A 1 163 ? -26.833 3.948 10.204 1.00 25.97 163 GLU A N 1
ATOM 1201 C CA . GLU A 1 163 ? -27.461 2.988 9.296 1.00 25.97 163 GLU A CA 1
ATOM 1202 C C . GLU A 1 163 ? -28.248 3.631 8.146 1.00 25.97 163 GLU A C 1
ATOM 1204 O O . GLU A 1 163 ? -28.903 4.650 8.346 1.00 25.97 163 GLU A O 1
ATOM 1209 N N . GLN A 1 164 ? -28.330 2.934 7.004 1.00 26.17 164 GLN A N 1
ATOM 1210 C CA . GLN A 1 164 ? -29.615 2.444 6.471 1.00 26.17 164 GLN A CA 1
ATOM 1211 C C . GLN A 1 164 ? -29.429 1.498 5.270 1.00 26.17 164 GLN A C 1
ATOM 1213 O O . GLN A 1 164 ? -28.672 1.760 4.338 1.00 26.17 164 GLN A O 1
ATOM 1218 N N . ARG A 1 165 ? -30.137 0.363 5.341 1.00 26.33 165 ARG A N 1
ATOM 1219 C CA . ARG A 1 165 ? -30.271 -0.689 4.321 1.00 26.33 165 ARG A CA 1
ATOM 1220 C C . ARG A 1 165 ? -31.395 -0.370 3.326 1.00 26.33 165 ARG A C 1
ATOM 1222 O O . ARG A 1 165 ? -32.408 0.205 3.703 1.00 26.33 165 ARG A O 1
ATOM 1229 N N . GLY A 1 166 ? -31.264 -0.932 2.125 1.00 23.77 166 GLY A N 1
ATOM 1230 C CA . GLY A 1 166 ? -32.322 -1.171 1.130 1.00 23.77 166 GLY A CA 1
ATOM 1231 C C . GLY A 1 166 ? -31.693 -1.116 -0.265 1.00 23.77 166 GLY A C 1
ATOM 1232 O O . GLY A 1 166 ? -31.031 -0.140 -0.574 1.00 23.77 166 GLY A O 1
ATOM 1233 N N . GLY A 1 167 ? -31.722 -2.109 -1.150 1.00 23.47 167 GLY A N 1
ATOM 1234 C CA . GLY A 1 167 ? -32.601 -3.257 -1.327 1.00 23.47 167 GLY A CA 1
ATOM 1235 C C . GLY A 1 167 ? -33.255 -3.120 -2.702 1.00 23.47 167 GLY A C 1
ATOM 1236 O O . GLY A 1 167 ? -34.215 -2.375 -2.801 1.00 23.47 167 GLY A O 1
ATOM 1237 N N . MET A 1 168 ? -32.730 -3.785 -3.740 1.00 24.50 168 MET A N 1
ATOM 1238 C CA . MET A 1 168 ? -33.525 -4.372 -4.833 1.00 24.50 168 MET A CA 1
ATOM 1239 C C . MET A 1 168 ? -32.625 -5.194 -5.768 1.00 24.50 168 MET A C 1
ATOM 1241 O O . MET A 1 168 ? -31.639 -4.697 -6.307 1.00 24.50 168 MET A O 1
ATOM 1245 N N . GLU A 1 169 ? -32.989 -6.460 -5.939 1.00 26.33 169 GLU A N 1
ATOM 1246 C CA . GLU A 1 169 ? -32.503 -7.373 -6.973 1.00 26.33 169 GLU A CA 1
ATOM 1247 C C . GLU A 1 169 ? -33.045 -6.958 -8.348 1.00 26.33 169 GLU A C 1
ATOM 1249 O O . GLU A 1 169 ? -34.137 -6.408 -8.404 1.00 26.33 169 GLU A O 1
ATOM 1254 N N . HIS A 1 170 ? -32.336 -7.271 -9.440 1.00 28.53 170 HIS A N 1
ATOM 1255 C CA . HIS A 1 170 ? -32.917 -7.858 -10.659 1.00 28.53 170 HIS A CA 1
ATOM 1256 C C . HIS A 1 170 ? -31.805 -8.314 -11.631 1.00 28.53 170 HIS A C 1
ATOM 1258 O O . HIS A 1 170 ? -31.044 -7.512 -12.158 1.00 28.53 170 HIS A O 1
ATOM 1264 N N . ASN A 1 171 ? -31.753 -9.638 -11.821 1.00 25.50 171 ASN A N 1
ATOM 1265 C CA . ASN A 1 171 ? -31.301 -10.445 -12.966 1.00 25.50 171 ASN A CA 1
ATOM 1266 C C . ASN A 1 171 ? -30.421 -9.817 -14.069 1.00 25.50 171 ASN A C 1
ATOM 1268 O O . ASN A 1 171 ? -30.916 -9.048 -14.887 1.00 25.50 171 ASN A O 1
ATOM 1272 N N . ALA A 1 172 ? -29.211 -10.363 -14.234 1.00 27.48 172 ALA A N 1
ATOM 1273 C CA . ALA A 1 172 ? -28.762 -10.966 -15.497 1.00 27.48 172 ALA A CA 1
ATOM 1274 C C . ALA A 1 172 ? -27.450 -11.735 -15.265 1.00 27.48 172 ALA A C 1
ATOM 1276 O O . ALA A 1 172 ? -26.392 -11.165 -15.018 1.00 27.48 172 ALA A O 1
ATOM 1277 N N . THR A 1 173 ? -27.561 -13.057 -15.317 1.00 26.81 173 THR A N 1
ATOM 1278 C CA . THR A 1 173 ? -26.474 -14.024 -15.467 1.00 26.81 173 THR A CA 1
ATOM 1279 C C . THR A 1 173 ? -25.644 -13.731 -16.712 1.00 26.81 173 THR A C 1
ATOM 1281 O O . THR A 1 173 ? -26.249 -13.654 -17.776 1.00 26.81 173 THR A O 1
ATOM 1284 N N . GLU A 1 174 ? -24.308 -13.665 -16.593 1.00 28.06 174 GLU A N 1
ATOM 1285 C CA . GLU A 1 174 ? -23.358 -14.297 -17.531 1.00 28.06 174 GLU A CA 1
ATOM 1286 C C . GLU A 1 174 ? -21.864 -14.079 -17.168 1.00 28.06 174 GLU A C 1
ATOM 1288 O O . GLU A 1 174 ? -21.448 -13.007 -16.744 1.00 28.06 174 GLU A O 1
ATOM 1293 N N . HIS A 1 175 ? -21.063 -15.135 -17.395 1.00 30.56 175 HIS A N 1
ATOM 1294 C CA . HIS A 1 175 ? -19.595 -15.161 -17.573 1.00 30.56 175 HIS A CA 1
ATOM 1295 C C . HIS A 1 175 ? -18.625 -15.283 -16.374 1.00 30.56 175 HIS A C 1
ATOM 1297 O O . HIS A 1 175 ? -17.625 -14.576 -16.305 1.00 30.56 175 HIS A O 1
ATOM 1303 N N . TRP A 1 176 ? -18.818 -16.282 -15.497 1.00 31.75 176 TRP A N 1
ATOM 1304 C CA . TRP A 1 176 ? -17.780 -16.757 -14.550 1.00 31.75 176 TRP A CA 1
ATOM 1305 C C . TRP A 1 176 ? -17.624 -18.285 -14.560 1.00 31.75 176 TRP A C 1
ATOM 1307 O O . TRP A 1 176 ? -17.646 -18.923 -13.518 1.00 31.75 176 TRP A O 1
ATOM 1317 N N . ALA A 1 177 ? -17.496 -18.895 -15.740 1.00 30.91 177 ALA A N 1
ATOM 1318 C CA . ALA A 1 177 ? -17.034 -20.279 -15.878 1.00 30.91 177 ALA A CA 1
ATOM 1319 C C . ALA A 1 177 ? -16.768 -20.605 -17.351 1.00 30.91 177 ALA A C 1
ATOM 1321 O O . ALA A 1 177 ? -17.490 -21.391 -17.964 1.00 30.91 177 ALA A O 1
ATOM 1322 N N . ASP A 1 178 ? -15.691 -20.064 -17.917 1.00 30.67 178 ASP A N 1
ATOM 1323 C CA . ASP A 1 178 ? -15.016 -20.867 -18.928 1.00 30.67 178 ASP A CA 1
ATOM 1324 C C . ASP A 1 178 ? -14.360 -22.026 -18.158 1.00 30.67 178 ASP A C 1
ATOM 1326 O O . ASP A 1 178 ? -13.398 -21.817 -17.416 1.00 30.67 178 ASP A O 1
ATOM 1330 N N . ARG A 1 179 ? -14.943 -23.228 -18.305 1.00 39.00 179 ARG A N 1
ATOM 1331 C CA . ARG A 1 179 ? -14.541 -24.543 -17.735 1.00 39.00 179 ARG A CA 1
ATOM 1332 C C . ARG A 1 179 ? -15.326 -25.090 -16.533 1.00 39.00 179 ARG A C 1
ATOM 1334 O O . ARG A 1 179 ? -14.735 -25.656 -15.622 1.00 39.00 179 ARG A O 1
ATOM 1341 N N . GLY A 1 180 ? -16.653 -24.980 -16.629 1.00 36.34 180 GLY A N 1
ATOM 1342 C CA . GLY A 1 180 ? -17.668 -26.003 -16.320 1.00 36.34 180 GLY A CA 1
ATOM 1343 C C . GLY A 1 180 ? -17.550 -26.851 -15.051 1.00 36.34 180 GLY A C 1
ATOM 1344 O O . GLY A 1 180 ? -16.624 -27.633 -14.938 1.00 36.34 180 GLY A O 1
ATOM 1345 N N . PHE A 1 181 ? -18.580 -26.813 -14.197 1.00 31.75 181 PHE A N 1
ATOM 1346 C CA . PHE A 1 181 ? -19.206 -28.012 -13.615 1.00 31.75 181 PHE A CA 1
ATOM 1347 C C . PHE A 1 181 ? -20.611 -27.704 -13.060 1.00 31.75 181 PHE A C 1
ATOM 1349 O O . PHE A 1 181 ? -20.978 -26.553 -12.839 1.00 31.75 181 PHE A O 1
ATOM 1356 N N . SER A 1 182 ? -21.398 -28.778 -12.955 1.00 28.34 182 SER A N 1
ATOM 1357 C CA . SER A 1 182 ? -22.850 -28.863 -12.752 1.00 28.34 182 SER A CA 1
ATOM 1358 C C . SER A 1 182 ? -23.289 -28.799 -11.277 1.00 28.34 182 SER A C 1
ATOM 1360 O O . SER A 1 182 ? -22.499 -28.940 -10.354 1.00 28.34 182 SER A O 1
ATOM 1362 N N . LYS A 1 183 ? -24.597 -28.603 -11.098 1.00 28.30 183 LYS A N 1
ATOM 1363 C CA . LYS A 1 183 ? -25.364 -28.133 -9.936 1.00 28.30 183 LYS A CA 1
ATOM 1364 C C . LYS A 1 183 ? -25.669 -29.181 -8.837 1.00 28.30 183 LYS A C 1
ATOM 1366 O O . LYS A 1 183 ? -26.732 -29.088 -8.236 1.00 28.30 183 LYS A O 1
ATOM 1371 N N . SER A 1 184 ? -24.827 -30.184 -8.577 1.00 28.53 184 SER A N 1
ATOM 1372 C CA . SER A 1 184 ? -25.210 -31.304 -7.681 1.00 28.53 184 SER A CA 1
ATOM 1373 C C . SER A 1 184 ? -24.564 -31.363 -6.292 1.00 28.53 184 SER A C 1
ATOM 1375 O O . SER A 1 184 ? -24.969 -32.217 -5.515 1.00 28.53 184 SER A O 1
ATOM 1377 N N . ASP A 1 185 ? -23.636 -30.475 -5.924 1.00 30.09 185 ASP A N 1
ATOM 1378 C CA . ASP A 1 185 ? -22.761 -30.755 -4.765 1.00 30.09 185 ASP A CA 1
ATOM 1379 C C . ASP A 1 185 ? -22.916 -29.767 -3.581 1.00 30.09 185 ASP A C 1
ATOM 1381 O O . ASP A 1 185 ? -21.966 -29.539 -2.839 1.00 30.09 185 ASP A O 1
ATOM 1385 N N . VAL A 1 186 ? -24.092 -29.147 -3.386 1.00 33.72 186 VAL A N 1
ATOM 1386 C CA . VAL A 1 186 ? -24.301 -28.091 -2.355 1.00 33.72 186 VAL A CA 1
ATOM 1387 C C . VAL A 1 186 ? -25.123 -28.547 -1.128 1.00 33.72 186 VAL A C 1
ATOM 1389 O O . VAL A 1 186 ? -25.364 -27.750 -0.231 1.00 33.72 186 VAL A O 1
ATOM 1392 N N . GLU A 1 187 ? -25.505 -29.819 -0.995 1.00 28.52 187 GLU A N 1
ATOM 1393 C CA . GLU A 1 187 ? -26.378 -30.272 0.116 1.00 28.52 187 GLU A CA 1
ATOM 1394 C C . GLU A 1 187 ? -25.680 -30.979 1.297 1.00 28.52 187 GLU A C 1
ATOM 1396 O O . GLU A 1 187 ? -26.339 -31.647 2.086 1.00 28.52 187 GLU A O 1
ATOM 1401 N N . GLU A 1 188 ? -24.371 -30.809 1.506 1.00 28.58 188 GLU A N 1
ATOM 1402 C CA . GLU A 1 188 ? -23.679 -31.482 2.623 1.00 28.58 188 GLU A CA 1
ATOM 1403 C C . GLU A 1 188 ? -22.793 -30.524 3.436 1.00 28.58 188 GLU A C 1
ATOM 1405 O O . GLU A 1 188 ? -21.569 -30.634 3.463 1.00 28.58 188 GLU A O 1
ATOM 1410 N N . ALA A 1 189 ? -23.408 -29.529 4.088 1.00 28.84 189 ALA A N 1
ATOM 1411 C CA . ALA A 1 189 ? -22.714 -28.686 5.073 1.00 28.84 189 ALA A CA 1
ATOM 1412 C C . ALA A 1 189 ? -23.610 -28.100 6.186 1.00 28.84 189 ALA A C 1
ATOM 1414 O O . ALA A 1 189 ? -23.194 -27.164 6.867 1.00 28.84 189 ALA A O 1
ATOM 1415 N N . GLU A 1 190 ? -24.805 -28.650 6.423 1.00 30.28 190 GLU A N 1
ATOM 1416 C CA . GLU A 1 190 ? -25.605 -28.332 7.614 1.00 30.28 190 GLU A CA 1
ATOM 1417 C C . GLU A 1 190 ? -25.627 -29.537 8.556 1.00 30.28 190 GLU A C 1
ATOM 1419 O O . GLU A 1 190 ? -26.352 -30.505 8.343 1.00 30.28 190 GLU A O 1
ATOM 1424 N N . GLY A 1 191 ? -24.786 -29.507 9.592 1.00 25.12 191 GLY A N 1
ATOM 1425 C CA . GLY A 1 191 ? -24.756 -30.589 10.572 1.00 25.12 191 GLY A CA 1
ATOM 1426 C C . GLY A 1 191 ? -23.612 -30.517 11.573 1.00 25.12 191 GLY A C 1
ATOM 1427 O O . GLY A 1 191 ? -22.754 -31.392 11.573 1.00 25.12 191 GLY A O 1
ATOM 1428 N N . CYS A 1 192 ? -23.611 -29.519 12.462 1.00 25.00 192 CYS A N 1
ATOM 1429 C CA . CYS A 1 192 ? -23.169 -29.757 13.840 1.00 25.00 192 CYS A CA 1
ATOM 1430 C C . CYS A 1 192 ? -23.742 -28.690 14.785 1.00 25.00 192 CYS A C 1
ATOM 1432 O O . CYS A 1 192 ? -23.264 -27.559 14.838 1.00 25.00 192 CYS A O 1
ATOM 1434 N N . GLU A 1 193 ? -24.789 -29.074 15.514 1.00 28.22 193 GLU A N 1
ATOM 1435 C CA . GLU A 1 193 ? -25.451 -28.282 16.550 1.00 28.22 193 GLU A CA 1
ATOM 1436 C C . GLU A 1 193 ? -24.669 -28.233 17.878 1.00 28.22 193 GLU A C 1
ATOM 1438 O O . GLU A 1 193 ? -23.789 -29.050 18.165 1.00 28.22 193 GLU A O 1
ATOM 1443 N N . ASN A 1 194 ? -25.072 -27.241 18.677 1.00 25.09 194 ASN A N 1
ATOM 1444 C CA . ASN A 1 194 ? -24.658 -26.857 20.025 1.00 25.09 194 ASN A CA 1
ATOM 1445 C C . ASN A 1 194 ? -24.460 -28.008 21.026 1.00 25.09 194 ASN A C 1
ATOM 1447 O O . ASN A 1 194 ? -25.218 -28.978 21.057 1.00 25.09 194 ASN A O 1
ATOM 1451 N N . ARG A 1 195 ? -23.531 -27.811 21.973 1.00 25.52 195 ARG A N 1
ATOM 1452 C CA . ARG A 1 195 ? -23.613 -28.437 23.301 1.00 25.52 195 ARG A CA 1
ATOM 1453 C C . ARG A 1 195 ? -23.368 -27.421 24.408 1.00 25.52 195 ARG A C 1
ATOM 1455 O O . ARG A 1 195 ? -22.249 -26.956 24.605 1.00 25.52 195 ARG A O 1
ATOM 1462 N N . ASP A 1 196 ? -24.442 -27.158 25.141 1.00 24.75 196 ASP A N 1
ATOM 1463 C CA . ASP A 1 196 ? -24.460 -26.580 26.477 1.00 24.75 196 ASP A CA 1
ATOM 1464 C C . ASP A 1 196 ? -23.732 -27.478 27.488 1.00 24.75 196 ASP A C 1
ATOM 1466 O O . ASP A 1 196 ? -23.861 -28.705 27.451 1.00 24.75 196 ASP A O 1
ATOM 1470 N N . VAL A 1 197 ? -23.054 -26.873 28.467 1.00 30.48 197 VAL A N 1
ATOM 1471 C CA . VAL A 1 197 ? -22.715 -27.542 29.732 1.00 30.48 197 VAL A CA 1
ATOM 1472 C C . VAL A 1 197 ? -23.112 -26.635 30.894 1.00 30.48 197 VAL A C 1
ATOM 1474 O O . VAL A 1 197 ? -22.494 -25.606 31.154 1.00 30.48 197 VAL A O 1
ATOM 1477 N N . HIS A 1 198 ? -24.165 -27.046 31.598 1.00 27.59 198 HIS A N 1
ATOM 1478 C CA . HIS A 1 198 ? -24.581 -26.513 32.891 1.00 27.59 198 HIS A CA 1
ATOM 1479 C C . HIS A 1 198 ? -23.712 -27.072 34.036 1.00 27.59 198 HIS A C 1
ATOM 1481 O O . HIS A 1 198 ? -23.610 -28.285 34.197 1.00 27.59 198 HIS A O 1
ATOM 1487 N N . GLY A 1 199 ? -23.215 -26.165 34.887 1.00 23.31 199 GLY A N 1
ATOM 1488 C CA . GLY A 1 199 ? -23.402 -26.186 36.346 1.00 23.31 199 GLY A CA 1
ATOM 1489 C C . GLY A 1 199 ? -22.531 -27.096 37.228 1.00 23.31 199 GLY A C 1
ATOM 1490 O O . GLY A 1 199 ? -22.645 -28.317 37.183 1.00 23.31 199 GLY A O 1
ATOM 1491 N N . ARG A 1 200 ? -21.817 -26.476 38.185 1.00 23.70 200 ARG A N 1
ATOM 1492 C CA . ARG A 1 200 ? -21.746 -26.922 39.594 1.00 23.70 200 ARG A CA 1
ATOM 1493 C C . ARG A 1 200 ? -21.272 -25.798 40.528 1.00 23.70 200 ARG A C 1
ATOM 1495 O O . ARG A 1 200 ? -20.234 -25.191 40.297 1.00 23.70 200 ARG A O 1
ATOM 1502 N N . SER A 1 201 ? -22.068 -25.562 41.569 1.00 23.64 201 SER A N 1
ATOM 1503 C CA . SER A 1 201 ? -21.861 -24.631 42.685 1.00 23.64 201 SER A CA 1
ATOM 1504 C C . SER A 1 201 ? -20.909 -25.184 43.755 1.00 23.64 201 SER A C 1
ATOM 1506 O O . SER A 1 201 ? -20.941 -26.385 44.015 1.00 23.64 201 SER A O 1
ATOM 1508 N N . ALA A 1 202 ? -20.164 -24.299 44.428 1.00 29.33 202 ALA A N 1
ATOM 1509 C CA . ALA A 1 202 ? -19.697 -24.414 45.823 1.00 29.33 202 ALA A CA 1
ATOM 1510 C C . ALA A 1 202 ? -19.230 -23.008 46.272 1.00 29.33 202 ALA A C 1
ATOM 1512 O O . ALA A 1 202 ? -18.376 -22.422 45.618 1.00 29.33 202 ALA A O 1
ATOM 1513 N N . GLU A 1 203 ? -20.012 -22.302 47.088 1.00 26.97 203 GLU A N 1
ATOM 1514 C CA . GLU A 1 203 ? -19.892 -22.131 48.552 1.00 26.97 203 GLU A CA 1
ATOM 1515 C C . GLU A 1 203 ? -19.062 -20.905 48.980 1.00 26.97 203 GLU A C 1
ATOM 1517 O O . GLU A 1 203 ? -17.985 -20.622 48.468 1.00 26.97 203 GLU A O 1
ATOM 1522 N N . VAL A 1 204 ? -19.677 -20.151 49.895 1.00 28.75 204 VAL A N 1
ATOM 1523 C CA . VAL A 1 204 ? -19.353 -18.806 50.382 1.00 28.75 204 VAL A CA 1
ATOM 1524 C C . VAL A 1 204 ? -18.312 -18.881 51.497 1.00 28.75 204 VAL A C 1
ATOM 1526 O O . VAL A 1 204 ? -18.437 -19.701 52.404 1.00 28.75 204 VAL A O 1
ATOM 1529 N N . GLY A 1 205 ? -17.331 -17.982 51.461 1.00 28.44 205 GLY A N 1
ATOM 1530 C CA . GLY A 1 205 ? -16.438 -17.696 52.579 1.00 28.44 205 GLY A CA 1
ATOM 1531 C C . GLY A 1 205 ? -16.148 -16.201 52.622 1.00 28.44 205 GLY A C 1
ATOM 1532 O O . GLY A 1 205 ? -15.488 -15.676 51.727 1.00 28.44 205 GLY A O 1
ATOM 1533 N N . ASP A 1 206 ? -16.683 -15.534 53.640 1.00 28.38 206 ASP A N 1
ATOM 1534 C CA . ASP A 1 206 ? -16.463 -14.121 53.931 1.00 28.38 206 ASP A CA 1
ATOM 1535 C C . ASP A 1 206 ? -15.010 -13.882 54.358 1.00 28.38 206 ASP A C 1
ATOM 1537 O O . ASP A 1 206 ? -14.493 -14.577 55.236 1.00 28.38 206 ASP A O 1
ATOM 1541 N N . ASN A 1 207 ? -14.360 -12.868 53.783 1.00 30.88 207 ASN A N 1
ATOM 1542 C CA . ASN A 1 207 ? -13.252 -12.200 54.455 1.00 30.88 207 ASN A CA 1
ATOM 1543 C C . ASN A 1 207 ? -13.160 -10.737 54.001 1.00 30.88 207 ASN A C 1
ATOM 1545 O O . ASN A 1 207 ? -12.808 -10.435 52.861 1.00 30.88 207 ASN A O 1
ATOM 1549 N N . GLU A 1 208 ? -13.519 -9.839 54.914 1.00 32.72 208 GLU A N 1
ATOM 1550 C CA . GLU A 1 208 ? -13.276 -8.403 54.826 1.00 32.72 208 GLU A CA 1
ATOM 1551 C C . GLU A 1 208 ? -11.787 -8.130 55.077 1.00 32.72 208 GLU A C 1
ATOM 1553 O O . GLU A 1 208 ? -11.217 -8.645 56.039 1.00 32.72 208 GLU A O 1
ATOM 1558 N N . GLY A 1 209 ? -11.156 -7.289 54.255 1.00 28.34 209 GLY A N 1
ATOM 1559 C CA . GLY A 1 209 ? -9.817 -6.796 54.562 1.00 28.34 209 GLY A CA 1
ATOM 1560 C C . GLY A 1 209 ? -9.031 -6.262 53.373 1.00 28.34 209 GLY A C 1
ATOM 1561 O O . GLY A 1 209 ? -8.518 -7.028 52.572 1.00 28.34 209 GLY A O 1
ATOM 1562 N N . GLU A 1 210 ? -8.855 -4.941 53.392 1.00 29.19 210 GLU A N 1
ATOM 1563 C CA . GLU A 1 210 ? -7.724 -4.185 52.836 1.00 29.19 210 GLU A CA 1
ATOM 1564 C C . GLU A 1 210 ? -7.824 -3.694 51.383 1.00 29.19 210 GLU A C 1
ATOM 1566 O O . GLU A 1 210 ? -7.937 -4.428 50.405 1.00 29.19 210 GLU A O 1
ATOM 1571 N N . GLY A 1 211 ? -7.793 -2.360 51.283 1.00 39.44 211 GLY A N 1
ATOM 1572 C CA . GLY A 1 211 ? -7.943 -1.586 50.064 1.00 39.44 211 GLY A CA 1
ATOM 1573 C C . GLY A 1 211 ? -6.881 -1.915 49.028 1.00 39.44 211 GLY A C 1
ATOM 1574 O O . GLY A 1 211 ? -5.730 -1.498 49.123 1.00 39.44 211 GLY A O 1
ATOM 1575 N N . SER A 1 212 ? -7.320 -2.594 47.979 1.00 33.56 212 SER A N 1
ATOM 1576 C CA . SER A 1 212 ? -6.666 -2.557 46.685 1.00 33.56 212 SER A CA 1
ATOM 1577 C C . SER A 1 212 ? -6.992 -1.208 46.046 1.00 33.56 212 SER A C 1
ATOM 1579 O O . SER A 1 212 ? -8.146 -0.909 45.730 1.00 33.56 212 SER A O 1
ATOM 1581 N N . ASN A 1 213 ? -5.965 -0.376 45.865 1.00 36.38 213 ASN A N 1
ATOM 1582 C CA . ASN A 1 213 ? -5.979 0.640 44.823 1.00 36.38 213 ASN A CA 1
ATOM 1583 C C . ASN A 1 213 ? -6.284 -0.083 43.507 1.00 36.38 213 ASN A C 1
ATOM 1585 O O . ASN A 1 213 ? -5.392 -0.659 42.888 1.00 36.38 213 ASN A O 1
ATOM 1589 N N . HIS A 1 214 ? -7.547 -0.068 43.089 1.00 35.75 214 HIS A N 1
ATOM 1590 C CA . HIS A 1 214 ? -7.903 -0.311 41.704 1.00 35.75 214 HIS A CA 1
ATOM 1591 C C . HIS A 1 214 ? -7.360 0.874 40.903 1.00 35.75 214 HIS A C 1
ATOM 1593 O O . HIS A 1 214 ? -8.074 1.832 40.603 1.00 35.75 214 HIS A O 1
ATOM 1599 N N . GLU A 1 215 ? -6.066 0.821 40.576 1.00 43.06 215 GLU A N 1
ATOM 1600 C CA . GLU A 1 215 ? -5.563 1.479 39.382 1.00 43.06 215 GLU A CA 1
ATOM 1601 C C . GLU A 1 215 ? -6.400 0.936 38.233 1.00 43.06 215 GLU A C 1
ATOM 1603 O O . GLU A 1 215 ? -6.306 -0.218 37.817 1.00 43.06 215 GLU A O 1
ATOM 1608 N N . LYS A 1 216 ? -7.331 1.774 37.801 1.00 36.31 216 LYS A N 1
ATOM 1609 C CA . LYS A 1 216 ? -8.123 1.576 36.608 1.00 36.31 216 LYS A CA 1
ATOM 1610 C C . LYS A 1 216 ? -7.109 1.571 35.467 1.00 36.31 216 LYS A C 1
ATOM 1612 O O . LYS A 1 216 ? -6.725 2.645 35.019 1.00 36.31 216 LYS A O 1
ATOM 1617 N N . SER A 1 217 ? -6.616 0.395 35.067 1.00 39.69 217 SER A N 1
ATOM 1618 C CA . SER A 1 217 ? -5.745 0.265 33.900 1.00 39.69 217 SER A CA 1
ATOM 1619 C C . SER A 1 217 ? -6.495 0.901 32.738 1.00 39.69 217 SER A C 1
ATOM 1621 O O . SER A 1 217 ? -7.530 0.383 32.305 1.00 39.69 217 SER A O 1
ATOM 1623 N N . SER A 1 218 ? -6.060 2.085 32.318 1.00 51.69 218 SER A N 1
ATOM 1624 C CA . SER A 1 218 ? -6.633 2.764 31.171 1.00 51.69 218 SER A CA 1
ATOM 1625 C C . SER A 1 218 ? -6.534 1.799 29.999 1.00 51.69 218 SER A C 1
ATOM 1627 O O . SER A 1 218 ? -5.446 1.338 29.665 1.00 51.69 218 SER A O 1
ATOM 1629 N N . LEU A 1 219 ? -7.662 1.496 29.361 1.00 50.75 219 LEU A N 1
ATOM 1630 C CA . LEU A 1 219 ? -7.730 0.733 28.108 1.00 50.75 219 LEU A CA 1
ATOM 1631 C C . LEU A 1 219 ? -7.033 1.463 26.932 1.00 50.75 219 LEU A C 1
ATOM 1633 O O . LEU A 1 219 ? -7.162 1.044 25.788 1.00 50.75 219 LEU A O 1
ATOM 1637 N N . ASP A 1 220 ? -6.300 2.541 27.219 1.00 56.78 220 ASP A N 1
ATOM 1638 C CA . ASP A 1 220 ? -5.689 3.479 26.279 1.00 56.78 220 ASP A CA 1
ATOM 1639 C C . ASP A 1 220 ? -4.214 3.159 25.969 1.00 56.78 220 ASP A C 1
ATOM 1641 O O . ASP A 1 220 ? -3.556 3.906 25.252 1.00 56.78 220 ASP A O 1
ATOM 1645 N N . ASP A 1 221 ? -3.690 2.033 26.461 1.00 72.44 221 ASP A N 1
ATOM 1646 C CA . ASP A 1 221 ? -2.274 1.652 26.336 1.00 72.44 221 ASP A CA 1
ATOM 1647 C C . ASP A 1 221 ? -1.972 0.811 25.075 1.00 72.44 221 ASP A C 1
ATOM 1649 O O . ASP A 1 221 ? -1.080 -0.043 25.056 1.00 72.44 221 ASP A O 1
ATOM 1653 N N . TRP A 1 222 ? -2.706 1.058 23.982 1.00 85.00 222 TRP A N 1
ATOM 1654 C CA . TRP A 1 222 ? -2.512 0.365 22.707 1.00 85.00 222 TRP A CA 1
ATOM 1655 C C . TRP A 1 222 ? -2.147 1.291 21.541 1.00 85.00 222 TRP A C 1
ATOM 1657 O O . TRP A 1 222 ? -2.971 2.068 21.057 1.00 85.00 222 TRP A O 1
ATOM 1667 N N . GLY A 1 223 ? -0.923 1.158 21.020 1.00 89.19 223 GLY A N 1
ATOM 1668 C CA . GLY A 1 223 ? -0.519 1.806 19.771 1.00 89.19 223 GLY A CA 1
ATOM 1669 C C . GLY A 1 223 ? -1.254 1.232 18.544 1.00 89.19 223 GLY A C 1
ATOM 1670 O O . GLY A 1 223 ? -1.523 0.030 18.503 1.00 89.19 223 GLY A O 1
ATOM 1671 N N . PRO A 1 224 ? -1.560 2.035 17.506 1.00 93.44 224 PRO A N 1
ATOM 1672 C CA . PRO A 1 224 ? -2.179 1.533 16.278 1.00 93.44 224 PRO A CA 1
ATOM 1673 C C . PRO A 1 224 ? -1.364 0.398 15.636 1.00 93.44 224 PRO A C 1
ATOM 1675 O O . PRO A 1 224 ? -0.136 0.471 15.585 1.00 93.44 224 PRO A O 1
ATOM 1678 N N . LEU A 1 225 ? -2.045 -0.625 15.107 1.00 94.75 225 LEU A N 1
ATOM 1679 C CA . LEU A 1 225 ? -1.423 -1.830 14.544 1.00 94.75 225 LEU A CA 1
ATOM 1680 C C . LEU A 1 225 ? -1.853 -2.068 13.094 1.00 94.75 225 LEU A C 1
ATOM 1682 O O . LEU A 1 225 ? -3.045 -2.077 12.789 1.00 94.75 225 LEU A O 1
ATOM 1686 N N . LEU A 1 226 ? -0.882 -2.316 12.217 1.00 96.88 226 LEU A N 1
ATOM 1687 C CA . LEU A 1 226 ? -1.075 -2.809 10.858 1.00 96.88 226 LEU A CA 1
ATOM 1688 C C . LEU A 1 226 ? -0.658 -4.278 10.792 1.00 96.88 226 LEU A C 1
ATOM 1690 O O . LEU A 1 226 ? 0.530 -4.588 10.843 1.00 96.88 226 LEU A O 1
ATOM 1694 N N . VAL A 1 227 ? -1.627 -5.181 10.649 1.00 96.62 227 VAL A N 1
ATOM 1695 C CA . VAL A 1 227 ? -1.363 -6.620 10.508 1.00 96.62 227 VAL A CA 1
ATOM 1696 C C . VAL A 1 227 ? -1.314 -6.983 9.027 1.00 96.62 227 VAL A C 1
ATOM 1698 O O . VAL A 1 227 ? -2.295 -6.800 8.308 1.00 96.62 227 VAL A O 1
ATOM 1701 N N . LEU A 1 228 ? -0.178 -7.511 8.572 1.00 96.12 228 LEU A N 1
ATOM 1702 C CA . LEU A 1 228 ? 0.037 -7.950 7.194 1.00 96.12 228 LEU A CA 1
ATOM 1703 C C . LEU A 1 228 ? 0.258 -9.461 7.163 1.00 96.12 228 LEU A C 1
ATOM 1705 O O . LEU A 1 228 ? 1.176 -9.965 7.801 1.00 96.12 228 LEU A O 1
ATOM 1709 N N . VAL A 1 229 ? -0.556 -10.184 6.394 1.00 94.25 229 VAL A N 1
ATOM 1710 C CA . VAL A 1 229 ? -0.512 -11.654 6.331 1.00 94.25 229 VAL A CA 1
ATOM 1711 C C . VAL A 1 229 ? -0.198 -12.098 4.896 1.00 94.25 229 VAL A C 1
ATOM 1713 O O . VAL A 1 229 ? -1.117 -12.281 4.094 1.00 94.25 229 VAL A O 1
ATOM 1716 N N . PRO A 1 230 ? 1.087 -12.228 4.513 1.00 92.38 230 PRO A N 1
ATOM 1717 C CA . PRO A 1 230 ? 1.453 -12.736 3.194 1.00 92.38 230 PRO A CA 1
ATOM 1718 C C . PRO A 1 230 ? 1.101 -14.228 3.076 1.00 92.38 230 PRO A C 1
ATOM 1720 O O . PRO A 1 230 ? 1.526 -15.043 3.891 1.00 92.38 230 PRO A O 1
ATOM 1723 N N . LEU A 1 231 ? 0.338 -14.596 2.041 1.00 89.00 231 LEU A N 1
ATOM 1724 C CA . LEU A 1 231 ? -0.199 -15.950 1.854 1.00 89.00 231 LEU A CA 1
ATOM 1725 C C . LEU A 1 231 ? 0.013 -16.477 0.432 1.00 89.00 231 LEU A C 1
ATOM 1727 O O . LEU A 1 231 ? -0.044 -15.728 -0.543 1.00 89.00 231 LEU A O 1
ATOM 1731 N N . VAL A 1 232 ? 0.163 -17.800 0.320 1.00 88.31 232 VAL A N 1
ATOM 1732 C CA . VAL A 1 232 ? 0.076 -18.551 -0.940 1.00 88.31 232 VAL A CA 1
ATOM 1733 C C . VAL A 1 232 ? -1.122 -19.493 -0.839 1.00 88.31 232 VAL A C 1
ATOM 1735 O O . VAL A 1 232 ? -1.093 -20.475 -0.106 1.00 88.31 232 VAL A O 1
ATOM 1738 N N . LEU A 1 233 ? -2.202 -19.180 -1.557 1.00 89.50 233 LEU A N 1
ATOM 1739 C CA . LEU A 1 233 ? -3.495 -19.877 -1.434 1.00 89.50 233 LEU A CA 1
ATOM 1740 C C . LEU A 1 233 ? -3.708 -20.980 -2.483 1.00 89.50 233 LEU A C 1
ATOM 1742 O O . LEU A 1 233 ? -4.816 -21.494 -2.649 1.00 89.50 233 LEU A O 1
ATOM 1746 N N . GLY A 1 234 ? -2.658 -21.327 -3.220 1.00 87.62 234 GLY A N 1
ATOM 1747 C CA . GLY A 1 234 ? -2.656 -22.360 -4.247 1.00 87.62 234 GLY A CA 1
ATOM 1748 C C . GLY A 1 234 ? -1.402 -22.280 -5.113 1.00 87.62 234 GLY A C 1
ATOM 1749 O O . GLY A 1 234 ? -0.601 -21.362 -4.958 1.00 87.62 234 GLY A O 1
ATOM 1750 N N . VAL A 1 235 ? -1.232 -23.257 -6.005 1.00 84.12 235 VAL A N 1
ATOM 1751 C CA . VAL A 1 235 ? -0.052 -23.351 -6.883 1.00 84.12 235 VAL A CA 1
ATOM 1752 C C . VAL A 1 235 ? -0.231 -22.461 -8.117 1.00 84.12 235 VAL A C 1
ATOM 1754 O O . VAL A 1 235 ? 0.498 -21.491 -8.286 1.00 84.12 235 VAL A O 1
ATOM 1757 N N . ASP A 1 236 ? -1.258 -22.732 -8.930 1.00 85.38 236 ASP A N 1
ATOM 1758 C CA . ASP A 1 236 ? -1.520 -21.977 -10.171 1.00 85.38 236 ASP A CA 1
ATOM 1759 C C . ASP A 1 236 ? -2.667 -20.969 -10.040 1.00 85.38 236 ASP A C 1
ATOM 1761 O O . ASP A 1 236 ? -2.716 -19.933 -10.711 1.00 85.38 236 ASP A O 1
ATOM 1765 N N . LYS A 1 237 ? -3.639 -21.316 -9.198 1.00 86.19 237 LYS A N 1
ATOM 1766 C CA . LYS A 1 237 ? -4.845 -20.545 -8.909 1.00 86.19 237 LYS A CA 1
ATOM 1767 C C . LYS A 1 237 ? -5.183 -20.688 -7.436 1.00 86.19 237 LYS A C 1
ATOM 1769 O O . LYS A 1 237 ? -4.826 -21.689 -6.814 1.00 86.19 237 LYS A O 1
ATOM 1774 N N . VAL A 1 238 ? -5.910 -19.712 -6.904 1.00 88.88 238 VAL A N 1
ATOM 1775 C CA . VAL A 1 238 ? -6.466 -19.792 -5.551 1.00 88.88 238 VAL A CA 1
ATOM 1776 C C . VAL A 1 238 ? -7.320 -21.055 -5.440 1.00 88.88 238 VAL A C 1
ATOM 1778 O O . VAL A 1 238 ? -8.179 -21.315 -6.287 1.00 88.88 238 VAL A O 1
ATOM 1781 N N . ASN A 1 239 ? -7.073 -21.861 -4.409 1.00 91.25 239 ASN A N 1
ATOM 1782 C CA . ASN A 1 239 ? -7.908 -23.014 -4.116 1.00 91.25 239 ASN A CA 1
ATOM 1783 C C . ASN A 1 239 ? -9.285 -22.526 -3.640 1.00 91.25 239 AS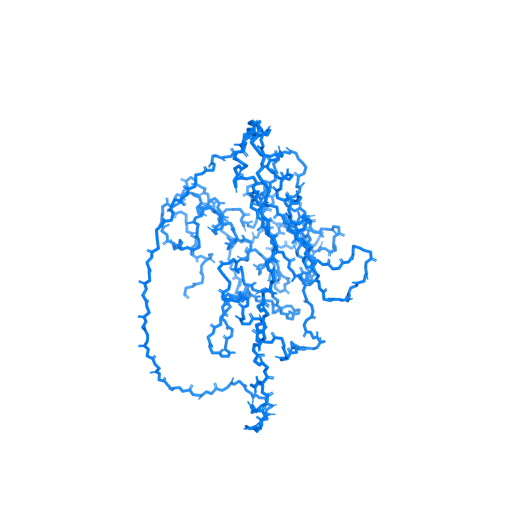N A C 1
ATOM 1785 O O . ASN A 1 239 ? -9.382 -21.767 -2.674 1.00 91.25 239 ASN A O 1
ATOM 1789 N N . LEU A 1 240 ? -10.349 -22.983 -4.312 1.00 91.56 240 LEU A N 1
ATOM 1790 C CA . LEU A 1 240 ? -11.721 -22.520 -4.079 1.00 91.56 240 LEU A CA 1
ATOM 1791 C C . LEU A 1 240 ? -12.191 -22.732 -2.634 1.00 91.56 240 LEU A C 1
ATOM 1793 O O . LEU A 1 240 ? -13.029 -21.973 -2.153 1.00 91.56 240 LEU A O 1
ATOM 1797 N N . ARG A 1 241 ? -11.591 -23.688 -1.909 1.00 94.12 241 ARG A N 1
ATOM 1798 C CA . ARG A 1 241 ? -11.880 -23.922 -0.487 1.00 94.12 241 ARG A CA 1
ATOM 1799 C C . ARG A 1 241 ? -11.655 -22.695 0.399 1.00 94.12 241 ARG A C 1
ATOM 1801 O O . ARG A 1 241 ? -12.229 -22.625 1.477 1.00 94.12 241 ARG A O 1
ATOM 1808 N N . TYR A 1 242 ? -10.794 -21.764 -0.021 1.00 92.31 242 TYR A N 1
ATOM 1809 C CA . TYR A 1 242 ? -10.474 -20.562 0.749 1.00 92.31 242 TYR A CA 1
ATOM 1810 C C . TYR A 1 242 ? -11.411 -19.392 0.446 1.00 92.31 242 TYR A C 1
ATOM 1812 O O . TYR A 1 242 ? -11.438 -18.440 1.220 1.00 92.31 242 TYR A O 1
ATOM 1820 N N . LEU A 1 243 ? -12.198 -19.441 -0.638 1.00 91.38 243 LEU A N 1
ATOM 1821 C CA . LEU A 1 243 ? -13.057 -18.319 -1.028 1.00 91.38 243 LEU A CA 1
ATOM 1822 C C . LEU A 1 243 ? -14.036 -17.885 0.073 1.00 91.38 243 LEU A C 1
ATOM 1824 O O . LEU A 1 243 ? -14.133 -16.677 0.286 1.00 91.38 243 LEU A O 1
ATOM 1828 N N . PRO A 1 244 ? -14.709 -18.790 0.816 1.00 94.12 244 PRO A N 1
ATOM 1829 C CA . PRO A 1 244 ? -15.571 -18.371 1.920 1.00 94.12 244 PRO A CA 1
ATOM 1830 C C . PRO A 1 244 ? -14.809 -17.567 2.982 1.00 94.12 244 PRO A C 1
ATOM 1832 O O . PRO A 1 244 ? -15.256 -16.494 3.381 1.00 94.12 244 PRO A O 1
ATOM 1835 N N . SER A 1 245 ? -13.614 -18.021 3.374 1.00 94.06 245 SER A N 1
ATOM 1836 C CA . SER A 1 245 ? -12.761 -17.314 4.336 1.00 94.06 245 SER A CA 1
ATOM 1837 C C . SER A 1 245 ? -12.306 -15.949 3.813 1.00 94.06 245 SER A C 1
ATOM 1839 O O . SER A 1 245 ? -12.329 -14.974 4.558 1.00 94.06 245 SER A O 1
ATOM 1841 N N . LEU A 1 246 ? -11.956 -15.845 2.527 1.00 93.44 246 LEU A N 1
ATOM 1842 C CA . LEU A 1 246 ? -11.591 -14.565 1.913 1.00 93.44 246 LEU A CA 1
ATOM 1843 C C . LEU A 1 246 ? -12.775 -13.591 1.860 1.00 93.44 2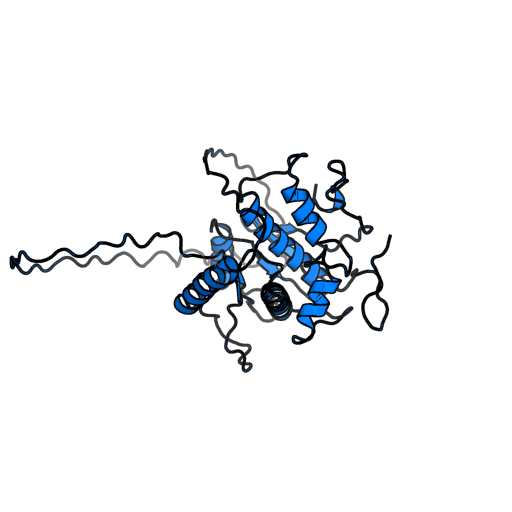46 LEU A C 1
ATOM 1845 O O . LEU A 1 246 ? -12.597 -12.407 2.128 1.00 93.44 246 LEU A O 1
ATOM 1849 N N . LYS A 1 247 ? -13.991 -14.073 1.570 1.00 95.19 247 LYS A N 1
ATOM 1850 C CA . LYS A 1 247 ? -15.205 -13.241 1.610 1.00 95.19 247 LYS A CA 1
ATOM 1851 C C . LYS A 1 247 ? -15.488 -12.733 3.027 1.00 95.19 247 LYS A C 1
ATOM 1853 O O . LYS A 1 247 ? -15.840 -11.567 3.189 1.00 95.19 247 LYS A O 1
ATOM 1858 N N . ILE A 1 248 ? -15.274 -13.565 4.051 1.00 95.75 248 ILE A N 1
ATOM 1859 C CA . ILE A 1 248 ? -15.416 -13.168 5.462 1.00 95.75 248 ILE A CA 1
ATOM 1860 C C . ILE A 1 248 ? -14.444 -12.039 5.824 1.00 95.75 248 ILE A C 1
ATOM 1862 O O . ILE A 1 248 ? -14.856 -11.109 6.514 1.00 95.75 248 ILE A O 1
ATOM 1866 N N . LEU A 1 249 ? -13.204 -12.039 5.315 1.00 95.31 249 LEU A N 1
ATOM 1867 C CA . LEU A 1 249 ? -12.254 -10.946 5.576 1.00 95.31 249 LEU A CA 1
ATOM 1868 C C . LEU A 1 249 ? -12.815 -9.576 5.181 1.00 95.31 249 LEU A C 1
ATOM 1870 O O . LEU A 1 249 ? -12.560 -8.597 5.874 1.00 95.31 249 LEU A O 1
ATOM 1874 N N . PHE A 1 250 ? -13.608 -9.484 4.112 1.00 96.81 250 PHE A N 1
ATOM 1875 C CA . PHE A 1 250 ? -14.228 -8.218 3.702 1.00 96.81 250 PHE A CA 1
ATOM 1876 C C . PHE A 1 250 ? -15.388 -7.768 4.603 1.00 96.81 250 PHE A C 1
ATOM 1878 O O . PHE A 1 250 ? -15.839 -6.632 4.491 1.00 96.81 250 PHE A O 1
ATOM 1885 N N . THR A 1 251 ? -15.863 -8.625 5.510 1.00 96.00 251 THR A N 1
ATOM 1886 C CA . THR A 1 251 ? -16.888 -8.272 6.507 1.00 96.00 251 THR A CA 1
ATOM 1887 C C . THR A 1 251 ? -16.298 -7.648 7.772 1.00 96.00 251 THR A C 1
ATOM 1889 O O . THR A 1 251 ? -17.025 -7.034 8.552 1.00 96.00 251 THR A O 1
ATOM 1892 N N . PHE A 1 252 ? -14.984 -7.772 7.983 1.00 97.12 252 PHE A N 1
ATOM 1893 C CA . PHE A 1 252 ? -14.322 -7.227 9.163 1.00 97.12 252 PHE A CA 1
ATOM 1894 C C . PHE A 1 252 ? -14.207 -5.700 9.068 1.00 97.12 252 PHE A C 1
ATOM 1896 O O . PHE A 1 252 ? -13.669 -5.199 8.080 1.00 97.12 252 PHE A O 1
ATOM 1903 N N . PRO A 1 253 ? -14.609 -4.934 10.101 1.00 96.88 253 PRO A N 1
ATOM 1904 C CA . PRO A 1 253 ? -14.421 -3.480 10.122 1.00 96.88 253 PRO A CA 1
ATOM 1905 C C . PRO A 1 253 ? -12.958 -3.038 9.967 1.00 96.88 253 PRO A C 1
ATOM 1907 O O . PRO A 1 253 ? -12.688 -1.941 9.484 1.00 96.88 253 PRO A O 1
ATOM 1910 N N . GLN A 1 254 ? -12.023 -3.896 10.380 1.00 97.19 254 GLN A N 1
ATOM 1911 C CA . GLN A 1 254 ? -10.579 -3.671 10.349 1.00 97.19 254 GLN A CA 1
ATOM 1912 C C . GLN A 1 254 ? -9.951 -3.996 8.987 1.00 97.19 254 GLN A C 1
ATOM 1914 O O . GLN A 1 254 ? -8.767 -3.739 8.790 1.00 97.19 254 GLN A O 1
ATOM 1919 N N . THR A 1 255 ? -10.706 -4.595 8.060 1.00 97.56 255 THR A N 1
ATOM 1920 C CA . THR A 1 255 ? -10.147 -5.052 6.789 1.00 97.56 255 THR A CA 1
ATOM 1921 C C . THR A 1 255 ? -9.613 -3.892 5.964 1.00 97.56 255 THR A C 1
ATOM 1923 O O . THR A 1 255 ? -10.305 -2.906 5.691 1.00 97.56 255 THR A O 1
ATOM 1926 N N . LEU A 1 256 ? -8.367 -4.044 5.531 1.00 98.12 256 LEU A N 1
ATOM 1927 C CA . LEU A 1 256 ? -7.750 -3.188 4.531 1.00 98.12 256 LEU A CA 1
ATOM 1928 C C . LEU A 1 256 ? -7.794 -3.838 3.151 1.00 98.12 256 LEU A C 1
ATOM 1930 O O . LEU A 1 256 ? -7.173 -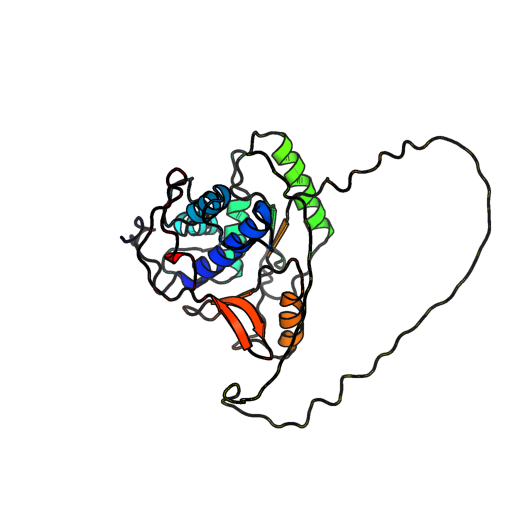3.316 2.242 1.00 98.12 256 LEU A O 1
ATOM 1934 N N . GLY A 1 257 ? -8.518 -4.944 2.969 1.00 97.38 257 GLY A N 1
ATOM 1935 C CA . GLY A 1 257 ? -8.605 -5.655 1.697 1.00 97.38 257 GLY A CA 1
ATOM 1936 C C . GLY A 1 257 ? -7.455 -6.632 1.457 1.00 97.38 257 GLY A C 1
ATOM 1937 O O . GLY A 1 257 ? -6.760 -7.049 2.382 1.00 97.38 257 GLY A O 1
ATOM 1938 N N . ILE A 1 258 ? -7.301 -7.047 0.202 1.00 96.88 258 ILE A N 1
ATOM 1939 C CA . ILE A 1 258 ? -6.346 -8.078 -0.217 1.00 96.88 258 ILE A CA 1
ATOM 1940 C C . ILE A 1 258 ? -5.602 -7.557 -1.439 1.00 96.88 258 ILE A C 1
ATOM 1942 O O . ILE A 1 258 ? -6.228 -7.110 -2.390 1.00 96.88 258 ILE A O 1
ATOM 1946 N N . LEU A 1 259 ? -4.277 -7.649 -1.456 1.00 94.56 259 LEU A N 1
ATOM 1947 C CA . LEU A 1 259 ? -3.488 -7.402 -2.662 1.00 94.56 259 LEU A CA 1
ATOM 1948 C C . LEU A 1 259 ? -2.862 -8.697 -3.160 1.00 94.56 259 LEU A C 1
ATOM 1950 O O . LEU A 1 259 ? -2.492 -9.573 -2.376 1.00 94.56 259 LEU A O 1
ATOM 1954 N N . GLY A 1 260 ? -2.757 -8.829 -4.475 1.00 89.12 260 GLY A N 1
ATOM 1955 C CA . GLY A 1 260 ? -2.188 -10.014 -5.090 1.00 89.12 260 GLY A CA 1
ATOM 1956 C C . GLY A 1 260 ? -2.439 -10.069 -6.586 1.00 89.12 260 GLY A C 1
ATOM 1957 O O . GLY A 1 260 ? -3.060 -9.192 -7.181 1.00 89.12 260 GLY A O 1
ATOM 1958 N N . GLY A 1 261 ? -1.936 -11.127 -7.206 1.00 85.62 261 GLY A N 1
ATOM 1959 C CA . GLY A 1 261 ? -2.054 -11.338 -8.639 1.00 85.62 261 GLY A CA 1
ATOM 1960 C C . GLY A 1 261 ? -0.872 -12.119 -9.180 1.00 85.62 261 GLY A C 1
ATOM 1961 O O . GLY A 1 261 ? -0.000 -12.576 -8.436 1.00 85.62 261 GLY A O 1
ATOM 1962 N N . LYS A 1 262 ? -0.855 -12.281 -10.500 1.00 84.62 262 LYS A N 1
ATOM 1963 C CA . LYS A 1 262 ? 0.269 -12.894 -11.210 1.00 84.62 262 LYS A CA 1
ATOM 1964 C C . LYS A 1 262 ? 1.360 -11.853 -11.470 1.00 84.62 262 LYS A C 1
ATOM 1966 O O . LYS A 1 262 ? 1.086 -10.651 -11.398 1.00 84.62 262 LYS A O 1
ATOM 1971 N N . PRO A 1 263 ? 2.587 -12.284 -11.808 1.00 83.88 263 PRO A N 1
ATOM 1972 C CA . PRO A 1 263 ? 3.604 -11.368 -12.290 1.00 83.88 263 PRO A CA 1
ATOM 1973 C C . PRO A 1 263 ? 3.110 -10.437 -13.396 1.00 83.88 263 PRO A C 1
ATOM 1975 O O . PRO A 1 263 ? 2.593 -10.901 -14.407 1.00 83.88 263 PRO A O 1
ATOM 1978 N N . GLY A 1 264 ? 3.236 -9.126 -13.160 1.00 85.00 264 GLY A N 1
ATOM 1979 C CA . GLY A 1 264 ? 2.777 -8.077 -14.077 1.00 85.00 264 GLY A CA 1
ATOM 1980 C C . GLY A 1 264 ? 1.263 -7.829 -14.102 1.00 85.00 264 GLY A C 1
ATOM 1981 O O . GLY A 1 264 ? 0.810 -7.125 -14.994 1.00 85.00 264 GLY A O 1
ATOM 1982 N N . ALA A 1 265 ? 0.496 -8.416 -13.176 1.00 89.31 265 ALA A N 1
ATOM 1983 C CA . ALA A 1 265 ? -0.965 -8.313 -13.114 1.00 89.31 265 ALA A CA 1
ATOM 1984 C C . ALA A 1 265 ? -1.479 -8.246 -11.657 1.00 89.31 265 ALA A C 1
ATOM 1986 O O . ALA A 1 265 ? -2.403 -8.969 -11.279 1.00 89.31 265 ALA A O 1
ATOM 1987 N N . SER A 1 266 ? -0.830 -7.446 -10.801 1.00 92.88 266 SER A N 1
ATOM 1988 C CA . SER A 1 266 ? -1.251 -7.263 -9.401 1.00 92.88 266 SER A CA 1
ATOM 1989 C C . SER A 1 266 ? -2.433 -6.304 -9.298 1.00 92.88 266 SER A C 1
ATOM 1991 O O . SER A 1 266 ? -2.426 -5.259 -9.937 1.00 92.88 266 SER A O 1
ATOM 1993 N N . THR A 1 267 ? -3.400 -6.618 -8.442 1.00 95.00 267 THR A N 1
ATOM 1994 C CA . THR A 1 267 ? -4.560 -5.764 -8.148 1.00 95.00 267 THR A CA 1
ATOM 1995 C C . THR A 1 267 ? -4.754 -5.622 -6.643 1.00 95.00 267 THR A C 1
ATOM 1997 O O . THR A 1 267 ? -4.244 -6.429 -5.856 1.00 95.00 267 THR A O 1
ATOM 2000 N N . TYR A 1 268 ? -5.499 -4.593 -6.241 1.00 97.81 268 TYR A N 1
ATOM 2001 C CA . TYR A 1 268 ? -5.896 -4.375 -4.855 1.00 97.81 268 TYR A CA 1
ATOM 2002 C C . TYR A 1 268 ? -7.403 -4.577 -4.698 1.00 97.81 268 TYR A C 1
ATOM 2004 O O . TYR A 1 268 ? -8.202 -3.744 -5.109 1.00 97.81 268 TYR A O 1
ATOM 2012 N N . LEU A 1 269 ? -7.796 -5.706 -4.118 1.00 97.44 269 LEU A N 1
ATOM 2013 C CA . LEU A 1 269 ? -9.178 -6.084 -3.870 1.00 97.44 269 LEU A CA 1
ATOM 2014 C C . LEU A 1 269 ? -9.693 -5.340 -2.635 1.00 97.44 269 LEU A C 1
ATOM 2016 O O . LEU A 1 269 ? -9.170 -5.504 -1.530 1.00 97.44 269 LEU A O 1
ATOM 2020 N N . VAL A 1 270 ? -10.756 -4.565 -2.821 1.00 97.38 270 VAL A N 1
ATOM 2021 C CA . VAL A 1 270 ? -11.359 -3.695 -1.798 1.00 97.38 270 VAL A CA 1
ATOM 2022 C C . VAL A 1 270 ? -12.689 -4.228 -1.265 1.00 97.38 270 VAL A C 1
ATOM 2024 O O . VAL A 1 270 ? -13.185 -3.746 -0.249 1.00 97.38 270 VAL A O 1
ATOM 2027 N N . GLY A 1 271 ? -13.267 -5.226 -1.930 1.00 96.56 271 GLY A N 1
ATOM 2028 C CA . GLY A 1 271 ? -14.542 -5.815 -1.547 1.00 96.56 271 GLY A CA 1
ATOM 2029 C C . GLY A 1 271 ? -14.974 -6.927 -2.489 1.00 96.56 271 GLY A C 1
ATOM 2030 O O . GLY A 1 271 ? -14.218 -7.372 -3.354 1.00 96.56 271 GLY A O 1
ATOM 2031 N N . TYR A 1 272 ? -16.221 -7.357 -2.333 1.00 96.06 272 TYR A N 1
ATOM 2032 C CA . TYR A 1 272 ? -16.861 -8.296 -3.242 1.00 96.06 272 TYR A CA 1
ATOM 2033 C C . TYR A 1 272 ? -18.363 -8.020 -3.335 1.00 96.06 272 TYR A C 1
ATOM 2035 O O . TYR A 1 272 ? -18.959 -7.446 -2.423 1.00 96.06 272 TYR A O 1
ATOM 2043 N N . GLN A 1 273 ? -18.976 -8.467 -4.426 1.00 95.19 273 GLN A N 1
ATOM 2044 C CA . GLN A 1 273 ? -20.420 -8.489 -4.613 1.00 95.19 273 GLN A CA 1
ATOM 2045 C C . GLN A 1 273 ? -20.810 -9.810 -5.280 1.00 95.19 273 GLN A C 1
ATOM 2047 O O . GLN A 1 273 ? -20.356 -10.114 -6.381 1.00 95.19 273 GLN A O 1
ATOM 2052 N N . GLY A 1 274 ? -21.628 -10.620 -4.601 1.00 91.31 274 GLY A N 1
ATOM 2053 C CA . GLY A 1 274 ? -21.934 -11.980 -5.053 1.00 91.31 274 GLY A CA 1
ATOM 2054 C C . GLY A 1 274 ? -20.661 -12.826 -5.146 1.00 91.31 274 GLY A C 1
ATOM 2055 O O . GLY A 1 274 ? -20.016 -13.099 -4.129 1.00 91.31 274 GLY A O 1
ATOM 2056 N N . ASP A 1 275 ? -20.288 -13.206 -6.366 1.00 87.12 275 ASP A N 1
ATOM 2057 C CA . ASP A 1 275 ? -19.056 -13.947 -6.674 1.00 87.12 275 ASP A CA 1
ATOM 2058 C C . ASP A 1 275 ? -17.967 -13.094 -7.341 1.00 87.12 275 ASP A C 1
ATOM 2060 O O . ASP A 1 275 ? -16.903 -13.604 -7.687 1.00 87.12 275 ASP A O 1
ATOM 2064 N N . HIS A 1 276 ? -18.192 -11.785 -7.469 1.00 89.88 276 HIS A N 1
ATOM 2065 C CA . HIS A 1 276 ? -17.254 -10.859 -8.093 1.00 89.88 276 HIS A CA 1
ATOM 2066 C C . HIS A 1 276 ? -16.416 -10.142 -7.041 1.00 89.88 276 HIS A C 1
ATOM 2068 O O . HIS A 1 276 ? -16.953 -9.589 -6.082 1.00 89.88 276 HIS A O 1
ATOM 2074 N N . ALA A 1 277 ? -15.102 -10.101 -7.244 1.00 92.25 277 ALA A N 1
ATOM 2075 C CA . ALA A 1 277 ? -14.229 -9.213 -6.489 1.00 92.25 277 ALA A CA 1
ATOM 2076 C C . ALA A 1 277 ? -14.328 -7.784 -7.041 1.00 92.25 277 ALA A C 1
ATOM 2078 O O . ALA A 1 277 ? -14.353 -7.581 -8.254 1.00 92.25 277 ALA A O 1
ATOM 2079 N N . LEU A 1 278 ? -14.337 -6.802 -6.146 1.00 96.31 278 LEU A N 1
ATOM 2080 C CA . LEU A 1 278 ? -14.179 -5.387 -6.470 1.00 96.31 278 LEU A CA 1
ATOM 2081 C C . LEU A 1 278 ? -12.721 -5.017 -6.215 1.00 96.31 278 LEU A C 1
ATOM 2083 O O . LEU A 1 278 ? -12.199 -5.315 -5.138 1.00 96.31 278 LEU A O 1
ATOM 2087 N N . TYR A 1 279 ? -12.057 -4.392 -7.183 1.00 97.00 279 TYR A N 1
ATOM 2088 C CA . TYR A 1 279 ? -10.628 -4.108 -7.097 1.00 97.00 279 TYR A CA 1
ATOM 2089 C C . TYR A 1 279 ? -10.248 -2.770 -7.731 1.00 97.00 279 TYR A C 1
ATOM 2091 O O . TYR A 1 279 ? -10.963 -2.241 -8.578 1.00 97.00 279 TYR A O 1
ATOM 2099 N N . LEU A 1 280 ? -9.097 -2.251 -7.309 1.00 97.69 280 LEU A N 1
ATOM 2100 C CA . LEU A 1 280 ? -8.383 -1.150 -7.940 1.00 97.69 280 LEU A CA 1
ATOM 2101 C C . LEU A 1 280 ? -7.215 -1.707 -8.758 1.00 97.69 280 LEU A C 1
ATOM 2103 O O . LEU A 1 280 ? -6.480 -2.595 -8.303 1.00 97.69 280 LEU A O 1
ATOM 2107 N N . ASP A 1 281 ? -7.075 -1.188 -9.973 1.00 96.94 281 ASP A N 1
ATOM 2108 C CA . ASP A 1 281 ? -6.133 -1.659 -10.981 1.00 96.94 281 ASP A CA 1
ATOM 2109 C C . ASP A 1 281 ? -5.010 -0.622 -11.197 1.00 96.94 281 ASP A C 1
ATOM 2111 O O . ASP A 1 281 ? -5.294 0.498 -11.618 1.00 96.94 281 ASP A O 1
ATOM 2115 N N . PRO A 1 282 ? -3.736 -0.955 -10.912 1.00 96.31 282 PRO A N 1
ATOM 2116 C CA . PRO A 1 282 ? -2.614 -0.034 -11.077 1.00 96.31 282 PRO A CA 1
ATOM 2117 C C . PRO A 1 282 ? -1.995 -0.027 -12.489 1.00 96.31 282 PRO A C 1
ATOM 2119 O O . PRO A 1 282 ? -0.928 0.556 -12.665 1.00 96.31 282 PRO A O 1
ATOM 2122 N N . HIS A 1 283 ? -2.570 -0.711 -13.486 1.00 95.88 283 HIS A N 1
ATOM 2123 C CA . HIS A 1 283 ? -1.948 -0.863 -14.814 1.00 95.88 283 HIS A CA 1
ATOM 2124 C C . HIS A 1 283 ? -2.210 0.305 -15.777 1.00 95.88 283 HIS A C 1
ATOM 2126 O O . HIS A 1 283 ? -1.861 0.221 -16.957 1.00 95.88 283 HIS A O 1
ATOM 2132 N N . GLU A 1 284 ? -2.771 1.409 -15.289 1.00 94.75 284 GLU A N 1
ATOM 2133 C CA . GLU A 1 284 ? -2.855 2.659 -16.037 1.00 94.75 284 GLU A CA 1
ATOM 2134 C C . GLU A 1 284 ? -1.637 3.546 -15.754 1.00 94.75 284 GLU A C 1
ATOM 2136 O O . GLU A 1 284 ? -1.335 3.895 -14.612 1.00 94.75 284 GLU A O 1
ATOM 2141 N N . VAL A 1 285 ? -0.917 3.922 -16.814 1.00 95.00 285 VAL A N 1
ATOM 2142 C CA . VAL A 1 285 ? 0.272 4.772 -16.700 1.00 95.00 285 VAL A CA 1
ATOM 2143 C C . VAL A 1 285 ? -0.143 6.236 -16.733 1.00 95.00 285 VAL A C 1
ATOM 2145 O O . VAL A 1 285 ? -0.592 6.738 -17.762 1.00 95.00 285 VAL A O 1
ATOM 2148 N N . GLN A 1 286 ? 0.092 6.936 -15.627 1.00 94.69 286 GLN A N 1
ATOM 2149 C CA . GLN A 1 286 ? -0.186 8.363 -15.490 1.00 94.69 286 GLN A CA 1
ATOM 2150 C C . GLN A 1 286 ? 1.106 9.186 -15.369 1.00 94.69 286 GLN A C 1
ATOM 2152 O O . GLN A 1 286 ? 2.196 8.661 -15.131 1.00 94.69 286 GLN A O 1
ATOM 2157 N N . GLN A 1 287 ? 1.000 10.498 -15.585 1.00 93.75 287 GLN A N 1
ATOM 2158 C CA . GLN A 1 287 ? 2.117 11.424 -15.381 1.00 93.75 287 GLN A CA 1
ATOM 2159 C C . GLN A 1 287 ? 2.326 11.682 -13.886 1.00 93.75 287 GLN A C 1
ATOM 2161 O O . GLN A 1 287 ? 1.359 11.787 -13.139 1.00 93.75 287 GLN A O 1
ATOM 2166 N N . VAL A 1 288 ? 3.581 11.870 -13.470 1.00 92.69 288 VAL A N 1
ATOM 2167 C CA . VAL A 1 288 ? 3.895 12.268 -12.090 1.00 92.69 288 VAL A CA 1
ATOM 2168 C C . VAL A 1 288 ? 3.278 13.626 -11.782 1.00 92.69 288 VAL A C 1
ATOM 2170 O O . VAL A 1 288 ? 3.430 14.569 -12.569 1.00 92.69 288 VAL A O 1
ATOM 2173 N N . VAL A 1 289 ? 2.637 13.705 -10.617 1.00 90.12 289 VAL A N 1
ATOM 2174 C CA . VAL A 1 289 ? 2.047 14.913 -10.042 1.00 90.12 289 VAL A CA 1
ATOM 2175 C C . VAL A 1 289 ? 2.831 15.284 -8.783 1.00 90.12 289 VAL A C 1
ATOM 2177 O O . VAL A 1 289 ? 3.131 14.424 -7.958 1.00 90.12 289 VAL A O 1
ATOM 2180 N N . ASN A 1 290 ? 3.166 16.566 -8.635 1.00 85.50 290 ASN A N 1
ATOM 2181 C CA . ASN A 1 290 ? 3.798 17.082 -7.424 1.00 85.50 290 ASN A CA 1
ATOM 2182 C C . ASN A 1 290 ? 2.716 17.626 -6.497 1.00 85.50 290 ASN A C 1
ATOM 2184 O O . ASN A 1 290 ? 2.056 18.603 -6.842 1.00 85.50 290 ASN A O 1
ATOM 2188 N N . ILE A 1 291 ? 2.551 17.001 -5.332 1.00 85.25 291 ILE A N 1
ATOM 2189 C CA . ILE A 1 291 ? 1.545 17.404 -4.350 1.00 85.25 291 ILE A CA 1
ATOM 2190 C C . ILE A 1 291 ? 2.174 18.330 -3.312 1.00 85.25 291 ILE A C 1
ATOM 2192 O O . ILE A 1 291 ? 3.064 17.929 -2.558 1.00 85.25 291 ILE A O 1
ATOM 2196 N N . THR A 1 292 ? 1.704 19.574 -3.252 1.00 79.75 292 THR A N 1
ATOM 2197 C CA . THR A 1 292 ? 2.137 20.568 -2.262 1.00 79.75 292 THR A CA 1
ATOM 2198 C C . THR A 1 292 ? 1.055 20.773 -1.209 1.00 79.75 292 THR A C 1
ATOM 2200 O O . THR A 1 292 ? -0.101 20.972 -1.551 1.00 79.75 292 THR A O 1
ATOM 2203 N N . VAL A 1 293 ? 1.417 20.741 0.080 1.00 75.44 293 VAL A N 1
ATOM 2204 C CA . VAL A 1 293 ? 0.434 20.857 1.181 1.00 75.44 293 VAL A CA 1
ATOM 2205 C C . VAL A 1 293 ? -0.072 22.297 1.334 1.00 75.44 293 VAL A C 1
ATOM 2207 O O . VAL A 1 293 ? -1.189 22.507 1.792 1.00 75.44 293 VAL A O 1
ATOM 2210 N N . ASP A 1 294 ? 0.723 23.278 0.897 1.00 78.25 294 ASP A N 1
ATOM 2211 C CA . ASP A 1 294 ? 0.371 24.704 0.945 1.00 78.25 294 ASP A CA 1
ATOM 2212 C C . ASP A 1 294 ? -0.659 25.108 -0.124 1.00 78.25 294 ASP A C 1
ATOM 2214 O O . ASP A 1 294 ? -1.271 26.171 -0.024 1.00 78.25 294 ASP A O 1
ATOM 2218 N N . ASP A 1 295 ? -0.856 24.264 -1.140 1.00 79.06 295 ASP A N 1
ATOM 2219 C CA . ASP A 1 295 ? -1.827 24.475 -2.209 1.00 79.06 295 ASP A CA 1
ATOM 2220 C C . ASP A 1 295 ? -3.015 23.529 -2.013 1.00 79.06 295 ASP A C 1
ATOM 2222 O O . ASP A 1 295 ? -3.013 22.380 -2.464 1.00 79.06 295 ASP A O 1
ATOM 2226 N N . LEU A 1 296 ? -4.038 24.017 -1.308 1.00 73.62 296 LEU A N 1
ATOM 2227 C CA . LEU A 1 296 ? -5.263 23.257 -1.046 1.00 73.62 296 LEU A CA 1
ATOM 2228 C C . LEU A 1 296 ? -6.053 22.936 -2.326 1.00 73.62 296 LEU A C 1
ATOM 2230 O O . LEU A 1 296 ? -6.880 22.025 -2.305 1.00 73.62 296 LEU A O 1
ATOM 2234 N N . ASP A 1 297 ? -5.770 23.640 -3.426 1.00 76.56 297 ASP A N 1
ATOM 2235 C CA . ASP A 1 297 ? -6.377 23.421 -4.737 1.00 76.56 297 ASP A CA 1
ATOM 2236 C C . ASP A 1 297 ? -5.548 22.455 -5.608 1.00 76.56 297 ASP A C 1
ATOM 2238 O O . ASP A 1 297 ? -5.863 22.257 -6.785 1.00 76.56 297 ASP A O 1
ATOM 2242 N N . THR A 1 298 ? -4.513 21.813 -5.040 1.00 83.62 298 THR A N 1
ATOM 2243 C CA . THR A 1 298 ? -3.713 20.799 -5.739 1.00 83.62 298 THR A CA 1
ATOM 2244 C C . THR A 1 298 ? -4.618 19.712 -6.321 1.00 83.62 298 THR A C 1
ATOM 2246 O O . THR A 1 298 ? -5.343 19.014 -5.602 1.00 83.62 298 THR A O 1
ATOM 2249 N N . ASP A 1 299 ? -4.521 19.510 -7.635 1.00 87.06 299 ASP A N 1
ATOM 2250 C CA . ASP A 1 299 ? -5.267 18.463 -8.321 1.00 87.06 299 ASP A CA 1
ATOM 2251 C C . ASP A 1 299 ? -4.772 17.073 -7.898 1.00 87.06 299 ASP A C 1
ATOM 2253 O O . ASP A 1 299 ? -3.648 16.661 -8.188 1.00 87.06 299 ASP A O 1
ATOM 2257 N N . THR A 1 300 ? -5.644 16.342 -7.206 1.00 90.94 300 THR A N 1
ATOM 2258 C CA . THR A 1 300 ? -5.412 14.954 -6.791 1.00 90.94 300 THR A CA 1
ATOM 2259 C C . THR A 1 300 ? -6.250 13.962 -7.592 1.00 90.94 300 THR A C 1
ATOM 2261 O O . THR A 1 300 ? -6.305 12.794 -7.224 1.00 90.94 300 THR A O 1
ATOM 2264 N N . SER A 1 301 ? -6.911 14.385 -8.676 1.00 90.81 301 SER A N 1
ATOM 2265 C CA . SER A 1 301 ? -7.831 13.545 -9.455 1.00 90.81 301 SER A CA 1
ATOM 2266 C C . SER A 1 301 ? -7.208 12.227 -9.925 1.00 90.81 301 SER A C 1
ATOM 2268 O O . SER A 1 301 ? -7.861 11.194 -9.819 1.00 90.81 301 SER A O 1
ATOM 2270 N N . SER A 1 302 ? -5.933 12.233 -10.321 1.00 93.00 302 SER A N 1
ATOM 2271 C CA . SER A 1 302 ? -5.171 11.044 -10.740 1.00 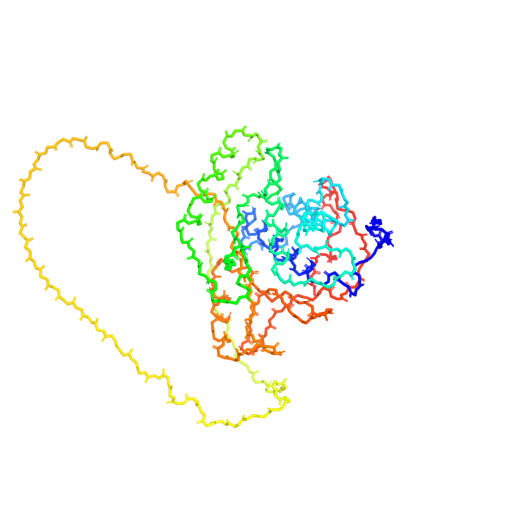93.00 302 SER A CA 1
ATOM 2272 C C . SER A 1 302 ? -4.993 9.975 -9.655 1.00 93.00 302 SER A C 1
ATOM 2274 O O . SER A 1 302 ? -4.727 8.816 -9.974 1.00 93.00 302 SER A O 1
ATOM 2276 N N . TYR A 1 303 ? -5.151 10.340 -8.378 1.00 93.69 303 TYR A N 1
ATOM 2277 C CA . TYR A 1 303 ? -5.077 9.431 -7.228 1.00 93.69 303 TYR A CA 1
ATOM 2278 C C . TYR A 1 303 ? -6.435 8.805 -6.869 1.00 93.69 303 TYR A C 1
ATOM 2280 O O . TYR A 1 303 ? -6.527 8.056 -5.895 1.00 93.69 303 TYR A O 1
ATOM 2288 N N . HIS A 1 304 ? -7.495 9.095 -7.633 1.00 93.12 304 HIS A N 1
ATOM 2289 C CA . HIS A 1 304 ? -8.832 8.534 -7.439 1.00 93.12 304 HIS A CA 1
ATOM 2290 C C . HIS A 1 304 ? -9.300 7.829 -8.707 1.00 93.12 304 HIS A C 1
ATOM 2292 O O . HIS A 1 304 ? -9.258 8.394 -9.793 1.00 93.12 304 HIS A O 1
ATOM 2298 N N . CYS A 1 305 ? -9.807 6.609 -8.550 1.00 91.88 305 CYS A N 1
ATOM 2299 C CA . CYS A 1 305 ? -10.538 5.925 -9.613 1.00 91.88 305 CYS A CA 1
ATOM 2300 C C . CYS A 1 305 ? -11.973 6.478 -9.653 1.00 91.88 305 CYS A C 1
ATOM 2302 O O . CYS A 1 305 ? -12.648 6.474 -8.617 1.00 91.88 305 CYS A O 1
ATOM 2304 N N . GLY A 1 306 ? -12.392 7.012 -10.805 1.00 79.62 306 GLY A N 1
ATOM 2305 C CA . GLY A 1 306 ? -13.681 7.688 -11.019 1.00 79.62 306 GLY A CA 1
ATOM 2306 C C . GLY A 1 306 ? -14.652 6.911 -11.892 1.00 79.62 306 GLY A C 1
ATOM 2307 O O . GLY A 1 306 ? -14.198 6.021 -12.643 1.00 79.62 306 GLY A O 1
#

Radius of gyration: 23.65 Å; chains: 1; bounding box: 55×56×74 Å

Organism: Chara braunii (NCBI:txid69332)